Protein 4V12 (pdb70)

Organism: Mycolicibacterium smegmatis (strain ATCC 700084 / mc(2)155) (NCBI:txid246196)

Structure (mmCIF, N/CA/C/O backbone):
data_4V12
#
_entry.id   4V12
#
_cell.length_a   84.390
_cell.length_b   84.390
_cell.length_c   122.130
_cell.angle_alpha   90.00
_cell.angle_beta   90.00
_cell.angle_gamma   90.00
#
_symmetry.space_group_name_H-M   'P 41 21 2'
#
loop_
_entity.id
_entity.type
_entity.pdbx_description
1 polymer 'MAOC LIKE DOMAIN PROTEIN'
2 non-polymer (20S)-2,5,8,11,14,17-HEXAMETHYL-3,6,9,12,15,18-HEXAOXAHENICOSANE-1,20-DIOL
3 non-polymer 2-[BIS-(2-HYDROXY-ETHYL)-AMINO]-2-HYDROXYMETHYL-PROPANE-1,3-DIOL
4 water water
#
loop_
_atom_site.group_PDB
_atom_site.id
_atom_site.type_symbol
_atom_site.label_atom_id
_atom_site.label_alt_id
_atom_site.label_comp_id
_atom_site.label_asym_id
_atom_site.label_entity_id
_atom_site.label_seq_id
_atom_site.pdbx_PDB_ins_code
_atom_site.Cartn_x
_atom_site.Cartn_y
_atom_site.Cartn_z
_atom_site.occupancy
_atom_site.B_iso_or_equiv
_atom_site.auth_seq_id
_atom_site.auth_comp_id
_atom_site.auth_asym_id
_atom_site.auth_atom_id
_atom_site.pdbx_PDB_model_num
ATOM 1 N N . ASP A 1 7 ? -19.873 32.528 18.034 1.00 75.16 6 ASP A N 1
ATOM 2 C CA . ASP A 1 7 ? -20.162 31.102 17.928 1.00 75.51 6 ASP A CA 1
ATOM 3 C C . ASP A 1 7 ? -19.758 30.547 16.563 1.00 75.03 6 ASP A C 1
ATOM 4 O O . ASP A 1 7 ? -20.143 31.084 15.521 1.00 75.64 6 ASP A O 1
ATOM 9 N N . THR A 1 8 ? -18.978 29.470 16.578 1.00 73.58 7 THR A N 1
ATOM 10 C CA . THR A 1 8 ? -18.563 28.803 15.349 1.00 72.05 7 THR A CA 1
ATOM 11 C C . THR A 1 8 ? -18.858 27.309 15.415 1.00 69.82 7 THR A C 1
ATOM 12 O O . THR A 1 8 ? -17.989 26.480 15.128 1.00 69.82 7 THR A O 1
ATOM 16 N N . SER A 1 9 ? -20.086 26.971 15.798 1.00 67.40 8 SER A N 1
ATOM 17 C CA . SER A 1 9 ? -20.494 25.577 15.888 1.00 65.16 8 SER A CA 1
ATOM 18 C C . SER A 1 9 ? -20.786 24.989 14.505 1.00 63.32 8 SER A C 1
ATOM 19 O O . SER A 1 9 ? -20.635 23.782 14.297 1.00 64.00 8 SER A O 1
ATOM 22 N N . THR A 1 10 ? -21.191 25.839 13.561 1.00 60.10 9 THR A N 1
ATOM 23 C CA . THR A 1 10 ? -21.577 25.363 12.228 1.00 56.36 9 THR A CA 1
ATOM 24 C C . THR A 1 10 ? -20.452 25.442 11.207 1.00 53.45 9 THR A C 1
ATOM 25 O O . THR A 1 10 ? -19.695 26.416 11.169 1.00 54.34 9 THR A O 1
ATOM 29 N N . LEU A 1 11 ? -20.379 24.420 10.363 1.00 49.24 10 LEU A N 1
ATOM 30 C CA . LEU A 1 11 ? -19.424 24.380 9.260 1.00 44.99 10 LEU A CA 1
ATOM 31 C C . LEU A 1 11 ? -19.452 25.671 8.443 1.00 43.88 10 LEU A C 1
ATOM 32 O O . LEU A 1 11 ? -18.417 26.232 8.098 1.00 43.44 10 LEU A O 1
ATOM 37 N N . GLU A 1 12 ? -20.656 26.150 8.162 1.00 43.95 11 GLU A N 1
ATOM 38 C CA . GLU A 1 12 ? -20.841 27.342 7.353 1.00 44.74 11 GLU A CA 1
ATOM 39 C C . GLU A 1 12 ? -20.181 28.567 7.990 1.00 44.55 11 GLU A C 1
ATOM 40 O O . GLU A 1 12 ? -19.589 29.397 7.291 1.00 44.71 11 GLU A O 1
ATOM 46 N N . SER A 1 13 ? -20.253 28.661 9.317 1.00 43.98 12 SER A N 1
ATOM 47 C CA . SER A 1 13 ? -19.695 29.811 10.031 1.00 42.95 12 SER A CA 1
ATOM 48 C C . SER A 1 13 ? -18.168 29.790 10.025 1.00 41.59 12 SER A C 1
ATOM 49 O O . SER A 1 13 ? -17.525 30.799 10.316 1.00 42.13 12 SER A O 1
ATOM 52 N N . ARG A 1 14 ? -17.589 28.639 9.691 1.00 39.42 13 ARG A N 1
ATOM 53 C CA . ARG A 1 14 ? -16.141 28.479 9.758 1.00 37.03 13 ARG A CA 1
ATOM 54 C C . ARG A 1 14 ? -15.446 28.755 8.427 1.00 34.47 13 ARG A C 1
ATOM 55 O O . ARG A 1 14 ? -14.229 28.659 8.347 1.00 34.19 13 ARG A O 1
ATOM 63 N N . VAL A 1 15 ? -16.207 29.103 7.391 1.00 32.67 14 VAL A N 1
ATOM 64 C CA . VAL A 1 15 ? -15.602 29.482 6.114 1.00 31.38 14 VAL A CA 1
ATOM 65 C C . VAL A 1 15 ? -14.656 30.663 6.336 1.00 30.13 14 VAL A C 1
ATOM 66 O O . VAL A 1 15 ? -15.010 31.631 7.023 1.00 30.61 14 VAL A O 1
ATOM 70 N N . GLY A 1 16 ? -13.450 30.553 5.785 1.00 28.26 15 GLY A N 1
ATOM 71 C CA . GLY A 1 16 ? -12.404 31.522 6.030 1.00 27.12 15 GLY A CA 1
ATOM 72 C C . GLY A 1 16 ? -11.378 31.015 7.023 1.00 26.72 15 GLY A C 1
ATOM 73 O O . GLY A 1 16 ? -10.341 31.647 7.215 1.00 27.29 15 GLY A O 1
ATOM 74 N N . HIS A 1 17 ? -11.652 29.879 7.656 1.00 25.64 16 HIS A N 1
ATOM 75 C CA . HIS A 1 17 ? -10.693 29.340 8.611 1.00 25.10 16 HIS A CA 1
ATOM 76 C C . HIS A 1 17 ? -9.357 29.124 7.930 1.00 23.95 16 HIS A C 1
ATOM 77 O O . HIS A 1 17 ? -9.285 28.600 6.811 1.00 23.42 16 HIS A O 1
ATOM 84 N N . TYR A 1 18 ? -8.300 29.541 8.619 1.00 23.18 17 TYR A N 1
ATOM 85 C CA . TYR A 1 18 ? -6.968 29.592 8.047 1.00 22.15 17 TYR A CA 1
ATOM 86 C C . TYR A 1 18 ? -5.934 29.136 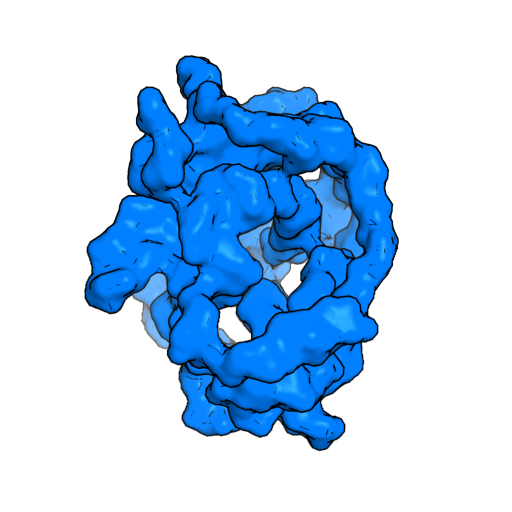9.055 1.00 21.91 17 TYR A C 1
ATOM 87 O O . TYR A 1 18 ? -5.991 29.533 10.206 1.00 22.76 17 TYR A O 1
ATOM 96 N N . TYR A 1 19 ? -4.978 28.315 8.625 1.00 20.86 18 TYR A N 1
ATOM 97 C CA . TYR A 1 19 ? -3.808 28.085 9.458 1.00 20.52 18 TYR A CA 1
ATOM 98 C C . TYR A 1 19 ? -2.583 27.814 8.589 1.00 20.59 18 TYR A C 1
ATOM 99 O O . TYR A 1 19 ? -2.692 27.447 7.420 1.00 19.46 18 TYR A O 1
ATOM 108 N N . GLN A 1 20 ? -1.416 28.048 9.176 1.00 22.09 19 GLN A N 1
ATOM 109 C CA . GLN A 1 20 ? -0.142 27.774 8.536 1.00 24.06 19 GLN A CA 1
ATOM 110 C C . GLN A 1 20 ? 0.552 26.632 9.240 1.00 24.66 19 GLN A C 1
ATOM 111 O O . GLN A 1 20 ? 0.419 26.478 10.448 1.00 25.80 19 GLN A O 1
ATOM 117 N N . MET A 1 21 ? 1.291 25.824 8.499 1.00 25.57 20 MET A N 1
ATOM 118 C CA . MET A 1 21 ? 2.134 24.829 9.156 1.00 27.49 20 MET A CA 1
ATOM 119 C C . MET A 1 21 ? 3.365 25.481 9.738 1.00 27.45 20 MET A C 1
ATOM 120 O O . MET A 1 21 ? 3.950 26.360 9.121 1.00 26.62 20 MET A O 1
ATOM 125 N N . GLU A 1 22 ? 3.770 25.032 10.919 1.00 29.27 21 GLU A N 1
ATOM 126 C CA . GLU A 1 22 ? 4.946 25.603 11.544 1.00 32.37 21 GLU A CA 1
ATOM 127 C C . GLU A 1 22 ? 6.208 25.177 10.810 1.00 28.69 21 GLU A C 1
ATOM 128 O O . GLU A 1 22 ? 7.148 25.950 10.707 0.82 30.16 21 GLU A O 1
ATOM 134 N N . ASP A 1 23 ? 6.216 23.956 10.277 1.00 24.16 22 ASP A N 1
ATOM 135 C CA . ASP A 1 23 ? 7.399 23.424 9.621 1.00 21.15 22 ASP A CA 1
ATOM 136 C C . ASP A 1 23 ? 7.337 23.627 8.132 1.00 19.03 22 ASP A C 1
ATOM 137 O O . ASP A 1 23 ? 6.286 23.461 7.513 1.00 20.22 22 ASP A O 1
ATOM 142 N N . THR A 1 24 ? 8.478 23.966 7.554 1.00 16.76 23 THR A N 1
ATOM 143 C CA . THR A 1 24 ? 8.578 24.011 6.107 1.00 15.84 23 THR A CA 1
ATOM 144 C C . THR A 1 24 ? 8.604 22.596 5.568 1.00 15.16 23 THR A C 1
ATOM 145 O O . THR A 1 24 ? 8.819 21.636 6.312 1.00 16.26 23 THR A O 1
ATOM 149 N N . TYR A 1 25 ? 8.413 22.485 4.261 1.00 13.92 24 TYR A N 1
ATOM 150 C CA . TYR A 1 25 ? 8.531 21.216 3.559 1.00 13.43 24 TYR A CA 1
ATOM 151 C C . TYR A 1 25 ? 9.657 21.313 2.537 1.00 12.54 24 TYR A C 1
ATOM 152 O O . TYR A 1 25 ? 9.584 22.132 1.630 1.00 13.01 24 TYR A O 1
ATOM 161 N N . LEU A 1 26 ? 10.689 20.502 2.706 1.00 11.31 25 LEU A N 1
ATOM 162 C CA . LEU A 1 26 ? 11.837 20.526 1.818 1.00 11.47 25 LEU A CA 1
ATOM 163 C C . LEU A 1 26 ? 11.657 19.534 0.685 1.00 10.92 25 LEU A C 1
ATOM 164 O O . LEU A 1 26 ? 11.499 18.353 0.922 1.00 11.57 25 LEU A O 1
ATOM 169 N N . VAL A 1 27 ? 11.642 20.034 -0.547 1.00 10.15 26 VAL A N 1
ATOM 170 C CA . VAL A 1 27 ? 11.451 19.160 -1.713 1.00 10.55 26 VAL A CA 1
ATOM 171 C C . VAL A 1 27 ? 12.726 18.399 -2.041 1.00 11.30 26 VAL A C 1
ATOM 172 O O . VAL A 1 27 ? 13.745 19.010 -2.396 1.00 12.62 26 VAL A O 1
ATOM 176 N N . GLY A 1 28 ? 12.706 17.072 -1.908 1.00 10.72 27 GLY A N 1
ATOM 177 C CA . GLY A 1 28 ? 13.919 16.302 -2.106 1.00 10.85 27 GLY A CA 1
ATOM 178 C C . GLY A 1 28 ? 14.027 15.646 -3.461 1.00 10.99 27 GLY A C 1
ATOM 179 O O . GLY A 1 28 ? 13.030 15.186 -4.005 1.00 11.48 27 GLY A O 1
ATOM 180 N N . ARG A 1 29 ? 15.243 15.607 -3.991 1.00 10.84 28 ARG A N 1
ATOM 181 C CA . ARG A 1 29 ? 15.526 14.985 -5.280 1.00 10.82 28 ARG A CA 1
ATOM 182 C C . ARG A 1 29 ? 14.956 13.567 -5.403 1.00 10.89 28 ARG A C 1
ATOM 183 O O . ARG A 1 29 ? 14.269 13.260 -6.377 1.00 11.20 28 ARG A O 1
ATOM 191 N N . GLU A 1 30 ? 15.265 12.691 -4.445 1.00 10.87 29 GLU A N 1
ATOM 192 C CA . GLU A 1 30 ? 14.805 11.309 -4.613 1.00 10.97 29 GLU A CA 1
ATOM 193 C C . GLU A 1 30 ? 13.283 11.208 -4.458 1.00 11.41 29 GLU A C 1
ATOM 194 O O . GLU A 1 30 ? 12.669 10.334 -5.077 1.00 11.56 29 GLU A O 1
ATOM 200 N N . LYS A 1 31 ? 12.667 12.069 -3.640 1.00 10.84 30 LYS A N 1
ATOM 201 C CA . LYS A 1 31 ? 11.201 12.065 -3.518 1.00 11.08 30 LYS A CA 1
ATOM 202 C C . LYS A 1 31 ? 10.537 12.485 -4.825 1.00 11.31 30 LYS A C 1
ATOM 203 O O . LYS A 1 31 ? 9.487 11.960 -5.177 1.00 11.87 30 LYS A O 1
ATOM 209 N N . VAL A 1 32 ? 11.147 13.417 -5.553 1.00 10.55 31 VAL A N 1
ATOM 210 C CA . VAL A 1 32 ? 10.617 13.832 -6.851 1.00 10.55 31 VAL A CA 1
ATOM 211 C C . VAL A 1 32 ? 10.588 12.601 -7.784 1.00 10.63 31 VAL A C 1
ATOM 212 O O . VAL A 1 32 ? 9.581 12.316 -8.463 1.00 10.80 31 VAL A O 1
ATOM 216 N N . ARG A 1 33 ? 11.689 11.850 -7.789 1.00 11.11 32 ARG A N 1
ATOM 217 C CA . ARG A 1 33 ? 11.764 10.638 -8.605 1.00 11.54 32 ARG A CA 1
ATOM 218 C C . ARG A 1 33 ? 10.760 9.599 -8.161 1.00 11.72 32 ARG A C 1
ATOM 219 O O . ARG A 1 33 ? 10.141 8.928 -8.989 1.00 12.55 32 ARG A O 1
ATOM 227 N N . GLU A 1 34 ? 10.624 9.428 -6.857 1.00 10.92 33 GLU A N 1
ATOM 228 C CA . GLU A 1 34 ? 9.730 8.419 -6.314 1.00 11.63 33 GLU A CA 1
ATOM 229 C C . GLU A 1 34 ? 8.277 8.737 -6.661 1.00 11.09 33 GLU A C 1
ATOM 230 O O . GLU A 1 34 ? 7.489 7.846 -7.008 0.98 11.01 33 GLU A O 1
ATOM 236 N N . PHE A 1 35 ? 7.928 10.018 -6.564 1.00 10.55 34 PHE A N 1
ATOM 237 C CA . PHE A 1 35 ? 6.573 10.423 -6.921 1.00 10.37 34 PHE A CA 1
ATOM 238 C C . PHE A 1 35 ? 6.328 10.238 -8.418 1.00 11.13 34 PHE A C 1
ATOM 239 O O . PHE A 1 35 ? 5.280 9.743 -8.825 1.00 11.30 34 PHE A O 1
ATOM 247 N N . ALA A 1 36 ? 7.308 10.622 -9.234 1.00 11.19 35 ALA A N 1
ATOM 248 C CA . ALA A 1 36 ? 7.184 10.440 -10.693 1.00 11.45 35 ALA A CA 1
ATOM 249 C C . ALA A 1 36 ? 6.938 8.972 -10.994 1.00 11.47 35 ALA A C 1
ATOM 250 O O . ALA A 1 36 ? 6.048 8.626 -11.779 1.00 11.95 35 ALA A O 1
ATOM 252 N N . ARG A 1 37 ? 7.728 8.109 -10.371 1.00 11.80 36 ARG A N 1
ATOM 253 C CA . ARG A 1 37 ? 7.533 6.662 -10.547 1.00 12.39 36 ARG A CA 1
ATOM 254 C C . ARG A 1 37 ? 6.097 6.234 -10.164 1.00 12.31 36 ARG A C 1
ATOM 255 O O . ARG A 1 37 ? 5.457 5.416 -10.852 1.00 12.84 36 ARG A O 1
ATOM 263 N N . ALA A 1 38 ? 5.601 6.779 -9.052 1.00 11.92 37 ALA A N 1
ATOM 264 C CA . ALA A 1 38 ? 4.284 6.394 -8.544 1.00 12.04 37 ALA A CA 1
ATOM 265 C C . ALA A 1 38 ? 3.150 6.788 -9.492 1.00 12.09 37 ALA A C 1
ATOM 266 O O . ALA A 1 38 ? 2.104 6.137 -9.486 1.00 12.49 37 ALA A O 1
ATOM 268 N N . VAL A 1 39 ? 3.359 7.840 -10.301 1.00 12.15 38 VAL A N 1
ATOM 269 C CA . VAL A 1 39 ? 2.364 8.221 -11.302 1.00 12.35 38 VAL A CA 1
ATOM 270 C C . VAL A 1 39 ? 2.815 7.885 -12.732 1.00 13.20 38 VAL A C 1
ATOM 271 O O . VAL A 1 39 ? 2.289 8.448 -13.711 1.00 13.42 38 VAL A O 1
ATOM 275 N N . GLN A 1 40 ? 3.750 6.930 -12.842 1.00 13.74 39 GLN A N 1
ATOM 276 C CA . GLN A 1 40 ? 4.211 6.407 -14.140 1.00 13.92 39 GLN A CA 1
ATOM 277 C C . GLN A 1 40 ? 4.609 7.529 -15.100 1.00 13.44 39 GLN A C 1
ATOM 278 O O . GLN A 1 40 ? 4.308 7.473 -16.302 1.00 14.41 39 GLN A O 1
ATOM 284 N N . ASP A 1 41 ? 5.304 8.532 -14.564 1.00 12.53 40 ASP A N 1
ATOM 285 C CA . ASP A 1 41 ? 5.728 9.704 -15.339 1.00 12.63 40 ASP A CA 1
ATOM 286 C C . ASP A 1 41 ? 7.221 9.674 -15.525 1.00 13.02 40 ASP A C 1
ATOM 287 O O . ASP A 1 41 ? 7.974 9.826 -14.568 1.00 13.15 40 ASP A O 1
ATOM 292 N N . TYR A 1 42 ? 7.639 9.461 -16.766 1.00 13.11 41 TYR A N 1
ATOM 293 C CA . TYR A 1 42 ? 9.058 9.253 -17.061 1.00 13.60 41 TYR A CA 1
ATOM 294 C C . TYR A 1 42 ? 9.671 10.422 -17.826 1.00 13.62 41 TYR A C 1
ATOM 295 O O . TYR A 1 42 ? 10.731 10.276 -18.475 1.00 14.64 41 TYR A O 1
ATOM 304 N N . HIS A 1 43 ? 9.041 11.592 -17.741 1.00 12.92 42 HIS A N 1
ATOM 305 C CA . HIS A 1 43 ? 9.656 12.754 -18.356 1.00 12.42 42 HIS A CA 1
ATOM 306 C C . HIS A 1 43 ? 11.029 12.989 -17.727 1.00 12.74 42 HIS A C 1
ATOM 307 O O . HIS A 1 43 ? 11.154 12.997 -16.510 1.00 13.04 42 HIS A O 1
ATOM 314 N N . PRO A 1 44 ? 12.061 13.192 -18.556 1.00 13.49 43 PRO A N 1
ATOM 315 C CA . PRO A 1 44 ? 13.426 13.313 -18.017 1.00 13.33 43 PRO A CA 1
ATOM 316 C C . PRO A 1 44 ? 13.607 14.467 -17.044 1.00 12.17 43 PRO A C 1
ATOM 317 O O . PRO A 1 44 ? 14.505 14.390 -16.220 1.00 12.84 43 PRO A O 1
ATOM 321 N N . ALA A 1 45 ? 12.784 15.508 -17.113 1.00 11.63 44 ALA A N 1
ATOM 322 C CA . ALA A 1 45 ? 12.947 16.602 -16.158 1.00 11.79 44 ALA A CA 1
ATOM 323 C C . ALA A 1 45 ? 12.657 16.185 -14.721 1.00 11.54 44 ALA A C 1
ATOM 324 O O . ALA A 1 45 ? 13.044 16.908 -13.796 1.00 11.82 44 ALA A O 1
ATOM 326 N N . HIS A 1 46 ? 11.984 15.044 -14.526 1.00 11.49 45 HIS A N 1
ATOM 327 C CA . HIS A 1 46 ? 11.699 14.519 -13.186 1.00 11.64 45 HIS A CA 1
ATOM 328 C C . HIS A 1 46 ? 12.731 13.506 -12.731 1.00 12.23 45 HIS A C 1
ATOM 329 O O . HIS A 1 46 ? 12.613 12.990 -11.634 1.00 12.79 45 HIS A O 1
ATOM 336 N N . TRP A 1 47 ? 13.720 13.223 -13.586 1.00 11.72 46 TRP A N 1
ATOM 337 C CA . TRP A 1 47 ? 14.602 12.082 -13.387 1.00 12.74 46 TRP A CA 1
ATOM 338 C C . TRP A 1 47 ? 16.077 12.341 -13.537 1.00 13.05 46 TRP A C 1
ATOM 339 O O . TRP A 1 47 ? 16.867 11.857 -12.729 1.00 13.65 46 TRP A O 1
ATOM 350 N N . ASN A 1 48 ? 16.458 13.028 -14.604 1.00 13.21 47 ASN A N 1
ATOM 351 C CA . ASN A 1 48 ? 17.856 13.074 -15.017 1.00 14.25 47 ASN A CA 1
ATOM 352 C C . ASN A 1 48 ? 18.422 14.462 -14.810 1.00 13.96 47 ASN A C 1
ATOM 353 O O . ASN A 1 48 ? 17.915 15.411 -15.394 1.00 14.11 47 ASN A O 1
ATOM 358 N N . LEU A 1 49 ? 19.448 14.588 -13.963 1.00 14.08 48 LEU A N 1
ATOM 359 C CA . LEU A 1 49 ? 19.998 15.899 -13.617 1.00 15.08 48 LEU A CA 1
ATOM 360 C C . LEU A 1 49 ? 20.551 16.658 -14.822 1.00 15.59 48 LEU A C 1
ATOM 361 O O . LEU A 1 49 ? 20.329 17.856 -14.949 1.00 15.93 48 LEU A O 1
ATOM 366 N N . ALA A 1 50 ? 21.294 15.965 -15.684 1.00 15.89 49 ALA A N 1
ATOM 367 C CA . ALA A 1 50 ? 21.910 16.623 -16.833 1.00 16.14 49 ALA A CA 1
ATOM 368 C C . ALA A 1 50 ? 20.850 17.114 -17.819 1.00 16.52 49 ALA A C 1
ATOM 369 O O . ALA A 1 50 ? 20.957 18.230 -18.340 1.00 17.30 49 ALA A O 1
ATOM 371 N N . THR A 1 51 ? 19.819 16.310 -18.054 1.00 16.38 50 THR A N 1
ATOM 372 C CA . THR A 1 51 ? 18.768 16.726 -18.969 1.00 16.41 50 THR A CA 1
ATOM 373 C C . THR A 1 51 ? 17.948 17.855 -18.367 1.00 15.89 50 THR A C 1
ATOM 374 O O . THR A 1 51 ? 17.595 18.803 -19.077 1.00 16.08 50 THR A O 1
ATOM 378 N N . ALA A 1 52 ? 17.653 17.781 -17.066 1.00 15.11 51 ALA A N 1
ATOM 379 C CA . ALA A 1 52 ? 16.965 18.898 -16.409 1.00 14.82 51 ALA A CA 1
ATOM 380 C C . ALA A 1 52 ? 17.737 20.204 -16.602 1.00 15.10 51 ALA A C 1
ATOM 381 O O . ALA A 1 52 ? 17.141 21.235 -16.880 1.00 15.23 51 ALA A O 1
ATOM 383 N N . ALA A 1 53 ? 19.067 20.152 -16.493 1.00 15.04 52 ALA A N 1
ATOM 384 C CA . ALA A 1 53 ? 19.900 21.332 -16.752 1.00 15.79 52 ALA A CA 1
ATOM 385 C C . ALA A 1 53 ? 19.796 21.791 -18.200 1.00 15.95 52 ALA A C 1
ATOM 386 O O . ALA A 1 53 ? 19.709 22.991 -18.465 1.00 16.51 52 ALA A O 1
ATOM 388 N N . ASP A 1 54 ? 19.821 20.838 -19.130 1.00 16.30 53 ASP A N 1
ATOM 389 C CA . ASP A 1 54 ? 19.690 21.158 -20.552 1.00 16.69 53 ASP A CA 1
ATOM 390 C C . ASP A 1 54 ? 18.367 21.885 -20.830 1.00 16.73 53 ASP A C 1
ATOM 391 O O . ASP A 1 54 ? 18.261 22.700 -21.754 1.00 18.08 53 ASP A O 1
ATOM 396 N N . LEU A 1 55 ? 17.356 21.551 -20.032 1.00 16.21 54 LEU A N 1
ATOM 397 C CA . LEU A 1 55 ? 16.015 22.103 -20.200 1.00 16.45 54 LEU A CA 1
ATOM 398 C C . LEU A 1 55 ? 15.816 23.379 -19.398 1.00 17.66 54 LEU A C 1
ATOM 399 O O . LEU A 1 55 ? 14.698 23.885 -19.315 1.00 18.62 54 LEU A O 1
ATOM 404 N N . GLY A 1 56 ? 16.895 23.896 -18.808 1.00 17.49 55 GLY A N 1
ATOM 405 C CA . GLY A 1 56 ? 16.855 25.187 -18.142 1.00 17.68 55 GLY A CA 1
ATOM 406 C C . GLY A 1 56 ? 16.469 25.182 -16.685 1.00 18.41 55 GLY A C 1
ATOM 407 O O . GLY A 1 56 ? 16.235 26.240 -16.107 1.00 19.95 55 GLY A O 1
ATOM 408 N N . HIS A 1 57 ? 16.450 24.004 -16.071 1.00 17.89 56 HIS A N 1
ATOM 409 C CA . HIS A 1 57 ? 16.100 23.886 -14.650 1.00 18.58 56 HIS A CA 1
ATOM 410 C C . HIS A 1 57 ? 17.342 23.798 -13.780 1.00 21.20 56 HIS A C 1
ATOM 411 O O . HIS A 1 57 ? 18.339 23.266 -14.215 1.00 22.45 56 HIS A O 1
ATOM 418 N N . PRO A 1 58 ? 17.266 24.301 -12.535 1.00 22.67 57 PRO A N 1
ATOM 419 C CA . PRO A 1 58 ? 18.380 24.244 -11.586 1.00 23.39 57 PRO A CA 1
ATOM 420 C C . PRO A 1 58 ? 18.507 22.884 -10.874 1.00 23.55 57 PRO A C 1
ATOM 421 O O . PRO A 1 58 ? 19.403 22.704 -10.047 1.00 25.99 57 PRO A O 1
ATOM 425 N N . GLY A 1 59 ? 17.648 21.937 -11.226 1.00 19.68 58 GLY A N 1
ATOM 426 C CA . GLY A 1 59 ? 17.618 20.609 -10.622 1.00 16.50 58 GLY A CA 1
ATOM 427 C C . GLY A 1 59 ? 16.394 19.908 -11.187 1.00 14.57 58 GLY A C 1
ATOM 428 O O . GLY A 1 59 ? 15.729 20.444 -12.078 1.00 15.18 58 GLY A O 1
ATOM 429 N N . LEU A 1 60 ? 16.086 18.721 -10.689 1.00 13.19 59 LEU A N 1
ATOM 430 C CA . LEU A 1 60 ? 14.846 18.049 -11.111 1.00 12.33 59 LEU A CA 1
ATOM 431 C C . LE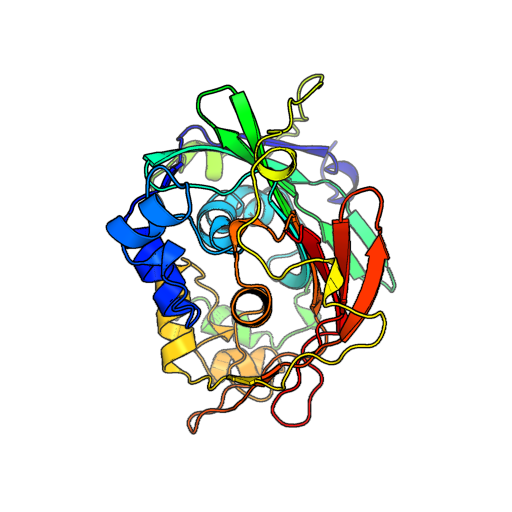U A 1 60 ? 13.641 18.891 -10.740 1.00 11.83 59 LEU A C 1
ATOM 432 O O . LEU A 1 60 ? 13.629 19.562 -9.691 1.00 12.45 59 LEU A O 1
ATOM 437 N N . ILE A 1 61 ? 12.616 18.870 -11.583 1.00 10.87 60 ILE A N 1
ATOM 438 C CA . ILE A 1 61 ? 11.385 19.542 -11.209 1.00 11.07 60 ILE A CA 1
ATOM 439 C C . ILE A 1 61 ? 10.337 18.516 -10.810 1.00 10.69 60 ILE A C 1
ATOM 440 O O . ILE A 1 61 ? 10.365 17.352 -11.227 1.00 10.91 60 ILE A O 1
ATOM 445 N N . ALA A 1 62 ? 9.421 18.950 -9.957 1.00 10.85 61 ALA A N 1
ATOM 446 C CA . ALA A 1 62 ? 8.369 18.054 -9.464 1.00 11.17 61 ALA A CA 1
ATOM 447 C C . ALA A 1 62 ? 7.281 17.818 -10.516 1.00 11.46 61 ALA A C 1
ATOM 448 O O . ALA A 1 62 ? 6.888 18.757 -11.212 1.00 12.44 61 ALA A O 1
ATOM 450 N N . PRO A 1 63 ? 6.756 16.581 -10.605 1.00 10.82 62 PRO A N 1
ATOM 451 C CA . PRO A 1 63 ? 5.511 16.377 -11.364 1.00 10.58 62 PRO A CA 1
ATOM 452 C C . PRO A 1 63 ? 4.430 17.325 -10.858 1.00 11.05 62 PRO A C 1
ATOM 453 O O . PRO A 1 63 ? 4.445 17.704 -9.675 1.00 11.93 62 PRO A O 1
ATOM 457 N N . LEU A 1 64 ? 3.514 17.713 -11.746 1.00 11.32 63 LEU A N 1
ATOM 458 C CA . LEU A 1 64 ? 2.544 18.736 -11.431 1.00 12.04 63 LEU A CA 1
ATOM 459 C C . LEU A 1 64 ? 1.755 18.429 -10.154 1.00 12.30 63 LEU A C 1
ATOM 460 O O . LEU A 1 64 ? 1.515 19.337 -9.341 1.00 13.50 63 LEU A O 1
ATOM 465 N N . THR A 1 65 ? 1.325 17.179 -9.981 1.00 11.47 64 THR A N 1
ATOM 466 C CA . THR A 1 65 ? 0.447 16.860 -8.861 1.00 11.50 64 THR A CA 1
ATOM 467 C C . THR A 1 65 ? 1.200 16.441 -7.593 1.00 11.57 64 THR A C 1
ATOM 468 O O . THR A 1 65 ? 0.570 16.019 -6.625 1.00 12.26 64 THR A O 1
ATOM 472 N N . PHE A 1 66 ? 2.533 16.568 -7.609 1.00 10.68 65 PHE A N 1
ATOM 473 C CA . PHE A 1 66 ? 3.387 16.288 -6.437 1.00 10.90 65 PHE A CA 1
ATOM 474 C C . PHE A 1 66 ? 2.874 16.972 -5.159 1.00 11.32 65 PHE A C 1
ATOM 475 O O . PHE A 1 66 ? 2.949 16.427 -4.059 1.00 11.91 65 PHE A O 1
ATOM 483 N N . THR A 1 67 ? 2.375 18.186 -5.315 1.00 11.65 66 THR A N 1
ATOM 484 C CA . THR A 1 67 ? 1.916 18.983 -4.181 1.00 11.87 66 THR A CA 1
ATOM 485 C C . THR A 1 67 ? 0.806 18.322 -3.388 1.00 12.22 66 THR A C 1
ATOM 486 O O . THR A 1 67 ? 0.585 18.662 -2.222 1.00 12.85 66 THR A O 1
ATOM 490 N N . SER A 1 68 ? 0.111 17.368 -4.003 1.00 12.71 67 SER A N 1
ATOM 491 C CA . SER A 1 68 ? -0.957 16.665 -3.286 1.00 14.96 67 SER A CA 1
ATOM 492 C C . SER A 1 68 ? -0.418 15.955 -2.051 1.00 15.83 67 SER A C 1
ATOM 493 O O . SER A 1 68 ? -1.133 15.821 -1.060 1.00 16.92 67 SER A O 1
ATOM 496 N N . ALA A 1 69 ? 0.821 15.483 -2.105 1.00 15.62 68 ALA A N 1
ATOM 497 C CA . ALA A 1 69 ? 1.364 14.691 -0.990 1.00 16.59 68 ALA A CA 1
ATOM 498 C C . ALA A 1 69 ? 1.613 15.568 0.250 1.00 16.68 68 ALA A C 1
ATOM 499 O O . ALA A 1 69 ? 1.021 15.297 1.288 1.00 17.14 68 ALA A O 1
ATOM 501 N N . PRO A 1 70 ? 2.455 16.623 0.155 1.00 15.88 69 PRO A N 1
ATOM 502 C CA . PRO A 1 70 ? 2.569 17.435 1.369 1.00 15.72 69 PRO A CA 1
ATOM 503 C C . PRO A 1 70 ? 1.269 18.130 1.769 1.00 16.17 69 PRO A C 1
ATOM 504 O O . PRO A 1 70 ? 1.064 18.344 2.969 1.00 17.58 69 PRO A O 1
ATOM 508 N N . ALA A 1 71 ? 0.412 18.495 0.814 1.00 14.80 70 ALA A N 1
ATOM 509 C CA . ALA A 1 71 ? -0.853 19.153 1.179 1.00 15.33 70 ALA A CA 1
ATOM 510 C C . ALA A 1 71 ? -1.731 18.247 2.029 1.00 17.14 70 ALA A C 1
ATOM 511 O O . ALA A 1 71 ? -2.355 18.710 2.993 1.00 18.07 70 ALA A O 1
ATOM 513 N N . MET A 1 72 ? -1.810 16.964 1.684 1.00 18.54 71 MET A N 1
ATOM 514 C CA . MET A 1 72 ? -2.691 16.059 2.433 1.00 20.96 71 MET A CA 1
ATOM 515 C C . MET A 1 72 ? -2.261 15.971 3.895 1.00 21.73 71 MET A C 1
ATOM 516 O O . MET A 1 72 ? -3.099 15.945 4.800 1.00 23.58 71 MET A O 1
ATOM 521 N N . ALA A 1 73 ? -0.956 15.962 4.123 1.00 21.02 72 ALA A N 1
ATOM 522 C CA . ALA A 1 73 ? -0.415 15.970 5.478 1.00 22.42 72 ALA A CA 1
ATOM 523 C C . ALA A 1 73 ? -0.842 17.237 6.219 1.00 22.92 72 ALA A C 1
ATOM 524 O O . ALA A 1 73 ? -1.280 17.210 7.376 1.00 24.76 72 ALA A O 1
ATOM 526 N N A CYS A 1 74 ? -0.700 18.388 5.562 0.77 20.84 73 CYS A N 1
ATOM 527 N N B CYS A 1 74 ? -0.731 18.318 5.478 0.23 20.84 73 CYS A N 1
ATOM 528 C CA A CYS A 1 74 ? -1.067 19.670 6.174 0.77 20.52 73 CYS A CA 1
ATOM 529 C CA B CYS A 1 74 ? -1.001 19.654 5.923 0.23 20.52 73 CYS A CA 1
ATOM 530 C C A CYS A 1 74 ? -2.544 19.775 6.475 0.77 19.82 73 CYS A C 1
ATOM 531 C C B CYS A 1 74 ? -2.471 19.902 6.276 0.23 19.82 73 CYS A C 1
ATOM 532 O O A CYS A 1 74 ? -2.948 20.423 7.446 0.77 19.50 73 CYS A O 1
ATOM 533 O O B CYS A 1 74 ? -2.790 20.749 7.111 0.23 19.50 73 CYS A O 1
ATOM 538 N N . ASN A 1 75 ? -3.353 19.143 5.635 1.00 20.36 74 ASN A N 1
ATOM 539 C CA . ASN A 1 75 ? -4.796 19.348 5.697 1.00 20.05 74 ASN A CA 1
ATOM 540 C C . ASN A 1 75 ? -5.485 18.493 6.738 1.00 21.68 74 ASN A C 1
ATOM 541 O O . ASN A 1 75 ? -6.694 18.573 6.885 1.00 22.28 74 ASN A O 1
ATOM 546 N N . GLN A 1 76 ? -4.707 17.706 7.478 1.00 23.39 75 GLN A N 1
ATOM 547 C CA . GLN A 1 76 ? -5.280 16.794 8.462 1.00 25.97 75 GLN A CA 1
ATOM 548 C C . GLN A 1 76 ? -6.139 17.545 9.483 1.00 26.00 75 GLN A C 1
ATOM 549 O O . GLN A 1 76 ? -7.285 17.163 9.719 1.00 26.47 75 GLN A O 1
ATOM 555 N N . ARG A 1 77 ? -5.604 18.610 10.078 1.00 25.90 76 ARG A N 1
ATOM 556 C CA . ARG A 1 77 ? -6.374 19.385 11.062 1.00 26.42 76 ARG A CA 1
ATOM 557 C C . ARG A 1 77 ? -7.656 19.960 10.463 1.00 26.38 76 ARG A C 1
ATOM 558 O O . ARG A 1 77 ? -8.701 19.962 11.111 1.00 27.36 76 ARG A O 1
ATOM 566 N N . MET A 1 78 ? -7.579 20.455 9.229 1.00 25.47 77 MET A N 1
ATOM 567 C CA . MET A 1 78 ? -8.750 21.047 8.595 1.00 26.36 77 MET A CA 1
ATOM 568 C C . MET A 1 78 ? -9.895 20.038 8.532 0.88 28.03 77 MET A C 1
ATOM 569 O O . MET A 1 78 ? -11.020 20.340 8.932 1.00 28.19 77 MET A O 1
ATOM 574 N N . PHE A 1 79 ? -9.609 18.829 8.056 1.00 29.34 78 PHE A N 1
ATOM 575 C CA . PHE A 1 79 ? -10.680 17.852 7.843 1.00 30.31 78 PHE A CA 1
ATOM 576 C C . PHE A 1 79 ? -11.084 17.124 9.122 1.00 31.33 78 PHE A C 1
ATOM 577 O O . PHE A 1 79 ? -12.227 16.697 9.247 1.00 31.98 78 PHE A O 1
ATOM 585 N N . GLU A 1 80 ? -10.165 16.996 10.072 1.00 32.52 79 GLU A N 1
ATOM 586 C CA . GLU A 1 80 ? -10.461 16.317 11.332 1.00 35.51 79 GLU A CA 1
ATOM 587 C C . GLU A 1 80 ? -11.165 17.233 12.322 1.00 35.90 79 GLU A C 1
ATOM 588 O O . GLU A 1 80 ? -12.211 16.881 12.868 0.92 37.02 79 GLU A O 1
ATOM 594 N N . SER A 1 81 ? -10.590 18.406 12.557 1.00 35.23 80 SER A N 1
ATOM 595 C CA . SER A 1 81 ? -11.071 19.277 13.629 1.00 35.43 80 SER A CA 1
ATOM 596 C C . SER A 1 81 ? -11.923 20.458 13.174 1.00 35.35 80 SER A C 1
ATOM 597 O O . SER A 1 81 ? -12.808 20.890 13.905 1.00 36.28 80 SER A O 1
ATOM 600 N N . VAL A 1 82 ? -11.655 20.987 11.984 1.00 34.02 81 VAL A N 1
ATOM 601 C CA . VAL A 1 82 ? -12.358 22.184 11.543 1.00 33.75 81 VAL A CA 1
ATOM 602 C C . VAL A 1 82 ? -13.666 21.841 10.844 1.00 34.27 81 VAL A C 1
ATOM 603 O O . VAL A 1 82 ? -14.714 22.395 11.170 1.00 34.68 81 VAL A O 1
ATOM 607 N N . VAL A 1 83 ? -13.603 20.934 9.874 1.00 34.96 82 VAL A N 1
ATOM 608 C CA . VAL A 1 83 ? -14.801 20.528 9.152 1.00 36.02 82 VAL A CA 1
ATOM 609 C C . VAL A 1 83 ? -15.582 19.570 10.023 1.00 39.19 82 VAL A C 1
ATOM 610 O O . VAL A 1 83 ? -15.310 18.366 10.074 1.00 39.60 82 VAL A O 1
ATOM 614 N N . VAL A 1 84 ? -16.556 20.136 10.719 1.00 41.48 83 VAL A N 1
ATOM 615 C CA . VAL A 1 84 ? -17.399 19.387 11.621 1.00 42.96 83 VAL A CA 1
ATOM 616 C C . VAL A 1 84 ? -18.631 18.899 10.859 1.00 42.13 83 VAL A C 1
ATOM 617 O O . VAL A 1 84 ? -19.097 19.548 9.907 1.00 42.40 83 VAL A O 1
ATOM 621 N N . GLY A 1 85 ? -19.123 17.727 11.235 1.00 40.84 84 GLY A N 1
ATOM 622 C CA . GLY A 1 85 ? -20.305 17.176 10.605 1.00 39.73 84 GLY A CA 1
ATOM 623 C C . GLY A 1 85 ? -19.988 15.979 9.734 1.00 39.17 84 GLY A C 1
ATOM 624 O O . GLY A 1 85 ? -20.881 15.197 9.410 1.00 40.21 84 GLY A O 1
ATOM 625 N N . TYR A 1 86 ? -18.719 15.833 9.354 1.00 37.46 85 TYR A N 1
ATOM 626 C CA . TYR A 1 86 ? -18.314 14.756 8.454 1.00 36.37 85 TYR A CA 1
ATOM 627 C C . TYR A 1 86 ? -17.024 14.065 8.887 1.00 38.42 85 TYR A C 1
ATOM 628 O O . TYR A 1 86 ? -16.076 14.717 9.315 1.00 39.03 85 TYR A O 1
ATOM 637 N N A ASP A 1 87 ? -16.974 12.746 8.760 0.41 39.29 86 ASP A N 1
ATOM 638 N N B ASP A 1 87 ? -17.021 12.739 8.760 0.59 39.34 86 ASP A N 1
ATOM 639 C CA A ASP A 1 87 ? -15.726 12.031 9.002 0.41 40.50 86 ASP A CA 1
ATOM 640 C CA B ASP A 1 87 ? -15.865 11.887 9.035 0.59 40.56 86 ASP A CA 1
ATOM 641 C C A ASP A 1 87 ? -15.334 11.243 7.762 0.41 37.73 86 ASP A C 1
ATOM 642 C C B ASP A 1 87 ? -15.296 11.332 7.744 0.59 37.76 86 ASP A C 1
ATOM 643 O O A ASP A 1 87 ? -14.383 10.459 7.784 0.41 37.34 86 ASP A O 1
ATOM 644 O O B ASP A 1 87 ? -14.191 10.787 7.714 0.59 37.32 86 ASP A O 1
ATOM 653 N N . MET A 1 88 ? -16.085 11.455 6.683 1.00 35.94 87 MET A N 1
ATOM 654 C CA . MET A 1 88 ? -15.800 10.818 5.409 1.00 33.55 87 MET A CA 1
ATOM 655 C C . MET A 1 88 ? -16.049 11.820 4.295 1.00 30.69 87 MET A C 1
ATOM 656 O O . MET A 1 88 ? -16.968 12.635 4.388 1.00 30.32 87 MET A O 1
ATOM 661 N N . TYR A 1 89 ? -15.233 11.748 3.248 1.00 28.71 88 TYR A N 1
ATOM 662 C CA . TYR A 1 89 ? -15.296 12.695 2.142 1.00 28.63 88 TYR A CA 1
ATOM 663 C C . TYR A 1 89 ? -15.095 12.006 0.809 1.00 28.82 88 TYR A C 1
ATOM 664 O O . TYR A 1 89 ? -14.472 10.943 0.729 1.00 29.56 88 TYR A O 1
ATOM 673 N N . LEU A 1 90 ? -15.603 12.634 -0.238 1.00 28.12 89 LEU A N 1
ATOM 674 C CA . LEU A 1 90 ? -15.359 12.168 -1.592 1.00 27.83 89 LEU A CA 1
ATOM 675 C C . LEU A 1 90 ? -14.801 13.317 -2.417 1.00 25.47 89 LEU A C 1
ATOM 676 O O . LEU A 1 90 ? -15.449 14.346 -2.549 1.00 25.78 89 LEU A O 1
ATOM 681 N N . GLN A 1 91 ? -13.603 13.143 -2.967 1.00 23.00 90 GLN A N 1
ATOM 682 C CA . GLN A 1 91 ? -13.024 14.157 -3.845 1.00 20.67 90 GLN A CA 1
ATOM 683 C C . GLN A 1 91 ? -13.879 14.317 -5.097 1.00 20.31 90 GLN A C 1
ATOM 684 O O . GLN A 1 91 ? -14.233 13.327 -5.742 1.00 21.15 90 GLN A O 1
ATOM 690 N N . THR A 1 92 ? -14.212 15.559 -5.430 1.00 19.72 91 THR A N 1
ATOM 691 C CA . THR A 1 92 ? -15.032 15.840 -6.611 1.00 20.13 91 THR A CA 1
ATOM 692 C C . THR A 1 92 ? -14.273 16.660 -7.662 1.00 19.31 91 THR A C 1
ATOM 693 O O . THR A 1 92 ? -14.537 16.553 -8.874 1.00 19.30 91 THR A O 1
ATOM 697 N N . GLU A 1 93 ? -13.325 17.482 -7.217 1.00 18.77 92 GLU A N 1
ATOM 698 C CA . GLU A 1 93 ? -12.711 18.427 -8.143 1.00 19.14 92 GLU A CA 1
ATOM 699 C C . GLU A 1 93 ? -11.385 18.904 -7.607 1.00 17.33 92 GLU A C 1
ATOM 700 O O . GLU A 1 93 ? -11.240 19.049 -6.412 1.00 18.20 92 GLU A O 1
ATOM 706 N N . GLU A 1 94 ? -10.415 19.121 -8.486 1.00 15.10 93 GLU A N 1
ATOM 707 C CA . GLU A 1 94 ? -9.130 19.662 -8.077 1.00 14.31 93 GLU A CA 1
ATOM 708 C C . GLU A 1 94 ? -8.683 20.684 -9.078 1.00 14.42 93 GLU A C 1
ATOM 709 O O . GLU A 1 94 ? -8.909 20.528 -10.287 1.00 15.47 93 GLU A O 1
ATOM 715 N N . VAL A 1 95 ? -8.015 21.713 -8.587 1.00 13.20 94 VAL A N 1
ATOM 716 C CA . VAL A 1 95 ? -7.343 22.654 -9.476 1.00 12.99 94 VAL A CA 1
ATOM 717 C C . VAL A 1 95 ? -5.906 22.810 -8.995 1.00 12.63 94 VAL A C 1
ATOM 718 O O . VAL A 1 95 ? -5.670 23.066 -7.813 1.00 13.57 94 VAL A O 1
ATOM 722 N N . PHE A 1 96 ? -4.961 22.628 -9.913 1.00 11.77 95 PHE A N 1
ATOM 723 C CA . PHE A 1 96 ? -3.522 22.848 -9.677 1.00 11.56 95 PHE A CA 1
ATOM 724 C C . PHE A 1 96 ? -3.105 24.097 -10.428 1.00 12.42 95 PHE A C 1
ATOM 725 O O . PHE A 1 96 ? -3.294 24.169 -11.633 1.00 12.94 95 PHE A O 1
ATOM 733 N N . GLU A 1 97 ? -2.526 25.082 -9.742 1.00 12.68 96 GLU A N 1
ATOM 734 C CA . GLU A 1 97 ? -1.962 26.267 -10.398 1.00 13.35 96 GLU A CA 1
ATOM 735 C C . GLU A 1 97 ? -0.453 26.260 -10.212 1.00 12.51 96 GLU A C 1
ATOM 736 O O . GLU A 1 97 ? 0.036 26.396 -9.086 1.00 12.44 96 GLU A O 1
ATOM 742 N N . GLN A 1 98 ? 0.267 26.075 -11.315 1.00 11.98 97 GLN A N 1
ATOM 743 C CA . GLN A 1 98 ? 1.723 25.981 -11.286 1.00 11.92 97 GLN A CA 1
ATOM 744 C C . GLN A 1 98 ? 2.298 27.354 -11.640 1.00 12.59 97 GLN A C 1
ATOM 745 O O . GLN A 1 98 ? 2.560 27.637 -12.808 1.00 13.77 97 GLN A O 1
ATOM 751 N N . HIS A 1 99 ? 2.471 28.207 -10.624 1.00 12.34 98 HIS A N 1
ATOM 752 C CA . HIS A 1 99 ? 2.946 29.576 -10.867 1.00 12.45 98 HIS A CA 1
ATOM 753 C C . HIS A 1 99 ? 4.408 29.585 -11.295 1.00 12.68 98 HIS A C 1
ATOM 754 O O . HIS A 1 99 ? 4.794 30.397 -12.136 1.00 13.80 98 HIS A O 1
ATOM 761 N N . ARG A 1 100 ? 5.208 28.685 -10.729 1.00 12.17 99 ARG A N 1
ATOM 762 C CA . ARG A 1 100 ? 6.476 28.314 -11.346 1.00 12.03 99 ARG A CA 1
ATOM 763 C C . ARG A 1 100 ? 6.742 26.840 -11.003 1.00 11.83 99 ARG A C 1
ATOM 764 O O . ARG A 1 100 ? 6.169 26.307 -10.058 1.00 12.30 99 ARG A O 1
ATOM 772 N N . PRO A 1 101 ? 7.569 26.176 -11.800 1.00 11.66 100 PRO A N 1
ATOM 773 C CA . PRO A 1 101 ? 7.840 24.775 -11.475 1.00 11.26 100 PRO A CA 1
ATOM 774 C C . PRO A 1 101 ? 8.566 24.656 -10.144 1.00 10.58 100 PRO A C 1
ATOM 775 O O . PRO A 1 101 ? 9.531 25.403 -9.882 1.00 11.45 100 PRO A O 1
ATOM 779 N N . ILE A 1 102 ? 8.116 23.718 -9.324 1.00 10.02 101 ILE A N 1
ATOM 780 C CA . ILE A 1 102 ? 8.811 23.411 -8.071 1.00 10.31 101 ILE A CA 1
ATOM 781 C C . ILE A 1 102 ? 10.047 22.569 -8.380 1.00 10.71 101 ILE A C 1
ATOM 782 O O . ILE A 1 102 ? 9.990 21.656 -9.205 1.00 11.24 101 ILE A O 1
ATOM 787 N N A VAL A 1 103 ? 11.167 22.885 -7.725 0.77 11.16 102 VAL A N 1
ATOM 788 N N B VAL A 1 103 ? 11.164 22.902 -7.731 0.23 10.00 102 VAL A N 1
ATOM 789 C CA A VAL A 1 103 ? 12.419 22.204 -8.019 0.77 12.13 102 VAL A CA 1
ATOM 790 C CA B VAL A 1 103 ? 12.452 22.265 -7.994 0.23 9.46 102 VAL A CA 1
ATOM 791 C C A VAL A 1 103 ? 12.982 21.537 -6.770 0.77 10.97 102 VAL A C 1
ATOM 792 C C B VAL A 1 103 ? 12.938 21.507 -6.759 0.23 10.20 102 VAL A C 1
ATOM 793 O O A VAL A 1 103 ? 12.716 21.976 -5.656 0.77 11.26 102 VAL A O 1
ATOM 794 O O B VAL A 1 103 ? 12.542 21.830 -5.637 0.23 10.65 102 VAL A O 1
ATOM 801 N N . GLU A 1 104 ? 13.781 20.498 -6.962 1.00 10.60 103 GLU A N 1
ATOM 802 C CA . GLU A 1 104 ? 14.516 19.902 -5.838 1.00 11.22 103 GLU A CA 1
ATOM 803 C C . GLU A 1 104 ? 15.254 21.031 -5.103 1.00 11.63 103 GLU A C 1
ATOM 804 O O . GLU A 1 104 ? 15.819 21.961 -5.716 1.00 12.95 103 GLU A O 1
ATOM 810 N N . GLY A 1 105 ? 15.173 20.988 -3.782 1.00 11.83 104 GLY A N 1
ATOM 811 C CA . GLY A 1 105 ? 15.812 22.013 -2.965 1.00 11.99 104 GLY A CA 1
ATOM 812 C C . GLY A 1 105 ? 14.902 23.172 -2.595 1.00 12.30 104 GLY A C 1
ATOM 813 O O . GLY A 1 105 ? 15.233 23.964 -1.704 1.00 13.30 104 GLY A O 1
ATOM 814 N N . ASP A 1 106 ? 13.748 23.276 -3.249 1.00 11.34 105 ASP A N 1
ATOM 815 C CA . ASP A 1 106 ? 12.757 24.249 -2.783 1.00 10.99 105 ASP A CA 1
ATOM 816 C C . ASP A 1 106 ? 12.363 23.935 -1.325 1.00 11.83 105 ASP A C 1
ATOM 817 O O . ASP A 1 106 ? 12.220 22.757 -0.936 1.00 12.54 105 ASP A O 1
ATOM 822 N N . GLU A 1 107 ? 12.177 24.986 -0.525 1.00 11.91 106 GLU A N 1
ATOM 823 C CA . GLU A 1 107 ? 11.733 24.834 0.869 1.00 12.38 106 GLU A CA 1
ATOM 824 C C . GLU A 1 107 ? 10.454 25.648 0.985 1.00 12.31 106 GLU A C 1
ATOM 825 O O . GLU A 1 107 ? 10.474 26.877 0.855 1.00 13.37 106 GLU A O 1
ATOM 831 N N . LEU A 1 108 ? 9.347 24.954 1.183 1.00 11.56 107 LEU A N 1
ATOM 832 C CA . LEU A 1 108 ? 8.021 25.538 1.000 1.00 11.77 107 LEU A CA 1
ATOM 833 C C . LEU A 1 108 ? 7.243 25.672 2.285 1.00 12.93 107 LEU A C 1
ATOM 834 O O . LEU A 1 108 ? 7.168 24.736 3.094 1.00 13.84 107 LEU A O 1
ATOM 839 N N . SER A 1 109 ? 6.663 26.846 2.457 1.00 13.03 108 SER A N 1
ATOM 840 C CA . SER A 1 109 ? 5.782 27.125 3.579 1.00 13.89 108 SER A CA 1
ATOM 841 C C . SER A 1 109 ? 4.369 26.902 3.086 1.00 13.85 108 SER A C 1
ATOM 842 O O . SER A 1 109 ? 3.970 27.472 2.056 1.00 14.81 108 SER A O 1
ATOM 845 N N . ILE A 1 110 ? 3.617 26.044 3.770 1.00 13.54 109 ILE A N 1
ATOM 846 C CA . ILE A 1 110 ? 2.293 25.647 3.287 1.00 13.95 109 ILE A CA 1
ATOM 847 C C . ILE A 1 110 ? 1.221 26.171 4.233 1.00 14.81 109 ILE A C 1
ATOM 848 O O . ILE A 1 110 ? 1.369 26.083 5.468 1.00 15.81 109 ILE A O 1
ATOM 853 N N . ASP A 1 111 ? 0.174 26.757 3.669 1.00 14.66 110 ASP A N 1
ATOM 854 C CA . ASP A 1 111 ? -0.971 27.136 4.476 1.00 15.77 110 ASP A CA 1
ATOM 855 C C . ASP A 1 111 ? -2.238 26.488 3.937 1.00 15.97 110 ASP A C 1
ATOM 856 O O . ASP A 1 111 ? -2.238 25.822 2.896 1.00 15.70 110 ASP A O 1
ATOM 861 N N . ILE A 1 112 ? -3.301 26.648 4.701 1.00 16.37 111 ILE A N 1
ATOM 862 C CA . ILE A 1 112 ? -4.535 25.906 4.537 1.00 17.48 111 ILE A CA 1
ATOM 863 C C . ILE A 1 112 ? -5.698 26.853 4.799 1.00 17.87 111 ILE A C 1
ATOM 864 O O . ILE A 1 112 ? -5.737 27.502 5.846 1.00 18.38 111 ILE A O 1
ATOM 869 N N . GLU A 1 113 ? -6.640 26.951 3.873 1.00 18.03 112 GLU A N 1
ATOM 870 C CA . GLU A 1 113 ? -7.787 27.832 4.072 1.00 18.97 112 GLU A CA 1
ATOM 871 C C . GLU A 1 113 ? -9.076 27.167 3.628 1.00 19.28 112 GLU A C 1
ATOM 872 O O . GLU A 1 113 ? -9.134 26.566 2.560 1.00 19.42 112 GLU A O 1
ATOM 878 N N . LEU A 1 114 ? -10.109 27.267 4.458 1.00 19.80 113 LEU A N 1
ATOM 879 C CA . LEU A 1 114 ? -11.423 26.767 4.086 1.00 21.45 113 LEU A CA 1
ATOM 880 C C . LEU A 1 114 ? -12.054 27.858 3.238 1.00 23.07 113 LEU A C 1
ATOM 881 O O . LEU A 1 114 ? -12.583 28.827 3.766 1.00 24.63 113 LEU A O 1
ATOM 886 N N A THR A 1 115 ? -11.989 27.725 1.913 0.57 22.83 114 THR A N 1
ATOM 887 N N B THR A 1 115 ? -11.979 27.706 1.922 0.43 23.68 114 THR A N 1
ATOM 888 C CA A THR A 1 115 ? -12.309 28.875 1.064 0.57 23.06 114 THR A CA 1
ATOM 889 C CA B THR A 1 115 ? -12.342 28.798 1.033 0.43 24.57 114 THR A CA 1
ATOM 890 C C A THR A 1 115 ? -13.745 28.915 0.546 0.57 23.99 114 THR A C 1
ATOM 891 C C B THR A 1 115 ? -13.850 28.855 0.789 0.43 25.17 114 THR A C 1
ATOM 892 O O A THR A 1 115 ? -14.178 29.939 0.010 0.57 24.44 114 THR A O 1
ATOM 893 O O B THR A 1 115 ? -14.448 29.939 0.778 0.43 25.68 114 THR A O 1
ATOM 900 N N A SER A 1 116 ? -14.480 27.819 0.703 0.57 24.45 115 SER A N 1
ATOM 901 N N B SER A 1 116 ? -14.470 27.690 0.641 0.43 25.16 115 SER A N 1
ATOM 902 C CA A SER A 1 116 ? -15.914 27.832 0.431 0.57 25.49 115 SER A CA 1
ATOM 903 C CA B SER A 1 116 ? -15.859 27.630 0.208 0.43 25.51 115 SER A CA 1
ATOM 904 C C A SER A 1 116 ? -16.576 26.557 0.904 0.57 25.29 115 SER A C 1
ATOM 905 C C B SER A 1 116 ? -16.608 26.462 0.835 0.43 25.56 115 SER A C 1
ATOM 906 O O A SER A 1 116 ? -15.970 25.492 0.917 0.57 24.60 115 SER A O 1
ATOM 907 O O B SER A 1 116 ? -16.079 25.357 0.903 0.43 25.30 115 SER A O 1
ATOM 912 N N . VAL A 1 117 ? -17.831 26.710 1.306 1.00 26.07 116 VAL A N 1
ATOM 913 C CA . VAL A 1 117 ? -18.731 25.618 1.650 1.00 27.58 116 VAL A CA 1
ATOM 914 C C . VAL A 1 117 ? -20.055 25.956 0.970 1.00 28.28 116 VAL A C 1
ATOM 915 O O . VAL A 1 117 ? -20.688 26.958 1.295 1.00 28.86 116 VAL A O 1
ATOM 919 N N . ARG A 1 118 ? -20.447 25.132 0.006 1.00 28.23 117 ARG A N 1
ATOM 920 C CA . ARG A 1 118 ? -21.638 25.375 -0.780 1.00 29.07 117 ARG A CA 1
ATOM 921 C C . ARG A 1 118 ? -22.626 24.227 -0.630 1.00 29.99 117 ARG A C 1
ATOM 922 O O . ARG A 1 118 ? -22.287 23.078 -0.877 1.00 28.74 117 ARG A O 1
ATOM 930 N N . ARG A 1 119 ? -23.852 24.553 -0.225 1.00 32.47 118 ARG A N 1
ATOM 931 C CA . ARG A 1 119 ? -24.911 23.568 -0.088 1.00 35.25 118 ARG A CA 1
ATOM 932 C C . ARG A 1 119 ? -25.605 23.380 -1.436 1.00 36.77 118 ARG A C 1
ATOM 933 O O . ARG A 1 119 ? -26.197 24.315 -1.979 1.00 36.52 118 ARG A O 1
ATOM 941 N N . ILE A 1 120 ? -25.494 22.177 -1.988 1.00 39.30 119 ILE A N 1
ATOM 942 C CA . ILE A 1 120 ? -26.027 21.880 -3.312 1.00 43.23 119 ILE A CA 1
ATOM 943 C C . ILE A 1 120 ? -26.677 20.513 -3.305 1.00 46.12 119 ILE A C 1
ATOM 944 O O . ILE A 1 120 ? -26.008 19.512 -3.079 1.00 46.32 119 ILE A O 1
ATOM 949 N N . ALA A 1 121 ? -27.979 20.475 -3.569 1.00 48.64 120 ALA A N 1
ATOM 950 C CA . ALA A 1 121 ? -28.726 19.219 -3.586 1.00 50.62 120 ALA A CA 1
ATOM 951 C C . ALA A 1 121 ? -28.562 18.447 -2.270 1.00 51.07 120 ALA A C 1
ATOM 952 O O . ALA A 1 121 ? -28.198 17.266 -2.268 1.00 51.90 120 ALA A O 1
ATOM 954 N N . GLY A 1 122 ? -28.818 19.132 -1.155 1.00 49.63 121 GLY A N 1
ATOM 955 C CA . GLY A 1 122 ? -28.742 18.535 0.168 1.00 47.57 121 GLY A CA 1
ATOM 956 C C . GLY A 1 122 ? -27.324 18.224 0.641 1.00 45.45 121 GLY A C 1
ATOM 957 O O . GLY A 1 122 ? -27.120 17.767 1.770 1.00 45.45 121 GLY A O 1
ATOM 958 N N . ARG A 1 123 ? -26.344 18.484 -0.219 0.83 43.09 122 ARG A N 1
ATOM 959 C CA . ARG A 1 123 ? -24.960 18.104 0.048 1.00 40.86 122 ARG A CA 1
ATOM 960 C C . ARG A 1 123 ? -24.077 19.310 0.285 0.87 36.93 122 ARG A C 1
ATOM 961 O O . ARG A 1 123 ? -24.375 20.408 -0.182 0.91 37.52 122 ARG A O 1
ATOM 969 N N . ASP A 1 124 ? -22.969 19.103 0.994 1.00 32.56 123 ASP A N 1
ATOM 970 C CA . ASP A 1 124 ? -21.992 20.166 1.161 1.00 29.49 123 ASP A CA 1
ATOM 971 C C . ASP A 1 124 ? -20.772 19.924 0.293 1.00 26.80 123 ASP A C 1
ATOM 972 O O . ASP A 1 124 ? -20.112 18.900 0.434 1.00 25.76 123 ASP A O 1
ATOM 977 N N . LEU A 1 125 ? -20.507 20.868 -0.611 1.00 26.03 124 LEU A N 1
ATOM 978 C CA . LEU A 1 125 ? -19.275 20.898 -1.381 1.00 25.98 124 LEU A CA 1
ATOM 979 C C . LEU A 1 125 ? -18.312 21.791 -0.652 1.00 24.69 124 LEU A C 1
ATOM 980 O O . LEU A 1 125 ? -18.558 22.986 -0.486 1.00 24.96 124 LEU A O 1
ATOM 985 N N . ILE A 1 126 ? -17.201 21.200 -0.234 1.00 23.29 125 ILE A N 1
ATOM 986 C CA . ILE A 1 126 ? -16.265 21.843 0.671 1.00 21.89 125 ILE A CA 1
ATOM 987 C C . ILE A 1 126 ? -14.940 22.033 -0.031 1.00 20.55 125 ILE A C 1
ATOM 988 O O . ILE A 1 126 ? -14.338 21.059 -0.473 1.00 20.38 125 ILE A O 1
ATOM 993 N N . THR A 1 127 ? -14.499 23.278 -0.169 1.00 20.30 126 THR A N 1
ATOM 994 C CA . THR A 1 127 ? -13.247 23.526 -0.865 1.00 20.25 126 THR A CA 1
ATOM 995 C C . THR A 1 127 ? -12.196 24.035 0.103 1.00 20.05 126 THR A C 1
ATOM 996 O O . THR A 1 127 ? -12.413 25.004 0.852 1.00 21.06 126 THR A O 1
ATOM 1000 N N A VAL A 1 128 ? -11.040 23.376 0.068 0.68 18.53 127 VAL A N 1
ATOM 1001 N N B VAL A 1 128 ? -11.066 23.349 0.127 0.32 19.85 127 VAL A N 1
ATOM 1002 C CA A VAL A 1 128 ? -9.883 23.736 0.887 0.68 17.89 127 VAL A CA 1
ATOM 1003 C CA B VAL A 1 128 ? -9.930 23.854 0.863 0.32 19.91 127 VAL A CA 1
ATOM 1004 C C A VAL A 1 128 ? -8.719 24.125 -0.026 0.68 17.58 127 VAL A C 1
ATOM 1005 C C B VAL A 1 128 ? -8.885 24.266 -0.152 0.32 18.67 127 VAL A C 1
ATOM 1006 O O A VAL A 1 128 ? -8.343 23.344 -0.912 0.68 17.98 127 VAL A O 1
ATOM 1007 O O B VAL A 1 128 ? -8.762 23.669 -1.222 0.32 19.03 127 VAL A O 1
ATOM 1014 N N . THR A 1 129 ? -8.164 25.320 0.180 1.00 17.23 128 THR A N 1
ATOM 1015 C CA . THR A 1 129 ? -7.092 25.830 -0.675 1.00 16.49 128 THR A CA 1
ATOM 1016 C C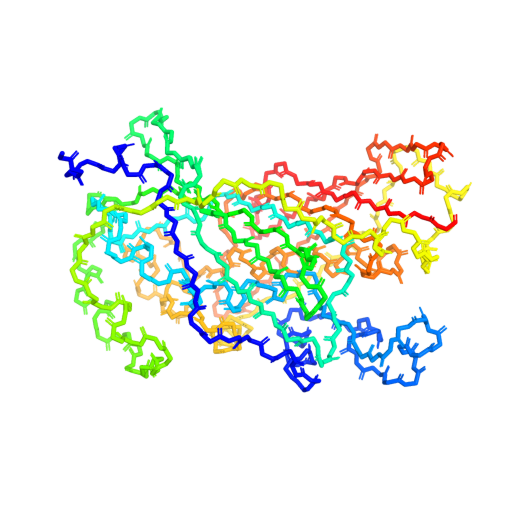 . THR A 1 129 ? -5.757 25.793 0.062 1.00 15.75 128 THR A C 1
ATOM 1017 O O . THR A 1 129 ? -5.671 26.197 1.228 1.00 16.85 128 THR A O 1
ATOM 1021 N N . ASN A 1 130 ? -4.722 25.292 -0.604 1.00 14.32 129 ASN A N 1
ATOM 1022 C CA . ASN A 1 130 ? -3.368 25.375 -0.067 1.00 13.70 129 ASN A CA 1
ATOM 1023 C C . ASN A 1 130 ? -2.528 26.282 -0.934 1.00 13.99 129 ASN A C 1
ATOM 1024 O O . ASN A 1 130 ? -2.625 26.229 -2.168 1.00 14.65 129 ASN A O 1
ATOM 1029 N N . THR A 1 131 ? -1.666 27.083 -0.325 1.00 14.03 130 THR A N 1
ATOM 1030 C CA . THR A 1 131 ? -0.667 27.790 -1.106 1.00 13.85 130 THR A CA 1
ATOM 1031 C C . THR A 1 131 ? 0.699 27.327 -0.621 1.00 13.40 130 THR A C 1
ATOM 1032 O O . THR A 1 131 ? 0.857 26.945 0.546 1.00 14.00 130 THR A O 1
ATOM 1036 N N . PHE A 1 132 ? 1.660 27.348 -1.542 1.00 12.78 131 PHE A N 1
ATOM 1037 C CA . PHE A 1 132 ? 3.031 26.920 -1.289 1.00 12.02 131 PHE A CA 1
ATOM 1038 C C . PHE A 1 132 ? 3.939 28.095 -1.560 1.00 12.18 131 PHE A C 1
ATOM 1039 O O . PHE A 1 132 ? 4.026 28.537 -2.710 1.00 13.37 131 PHE A O 1
ATOM 1047 N N . THR A 1 133 ? 4.604 28.594 -0.518 1.00 12.19 132 THR A N 1
ATOM 1048 C CA . THR A 1 133 ? 5.435 29.784 -0.617 1.00 13.11 132 THR A CA 1
ATOM 1049 C C . THR A 1 133 ? 6.909 29.425 -0.478 1.00 13.11 132 THR A C 1
ATOM 1050 O O . THR A 1 133 ? 7.283 28.681 0.426 1.00 13.31 132 THR A O 1
ATOM 1054 N N . ASP A 1 134 ? 7.743 29.944 -1.377 1.00 12.46 133 ASP A N 1
ATOM 1055 C CA . ASP A 1 134 ? 9.149 29.546 -1.379 1.00 12.07 133 ASP A CA 1
ATOM 1056 C C . ASP A 1 134 ? 9.981 30.473 -0.492 1.00 12.45 133 ASP A C 1
ATOM 1057 O O . ASP A 1 134 ? 9.450 31.322 0.228 1.00 13.30 133 ASP A O 1
ATOM 1062 N N . THR A 1 135 ? 11.294 30.316 -0.555 1.00 12.76 134 THR A N 1
ATOM 1063 C CA . THR A 1 135 ? 12.184 31.072 0.329 1.00 13.17 134 THR A CA 1
ATOM 1064 C C . THR A 1 135 ? 12.306 32.549 -0.051 1.00 13.91 134 THR A C 1
ATOM 1065 O O . THR A 1 135 ? 12.829 33.337 0.729 1.00 14.37 134 THR A O 1
ATOM 1069 N N . ALA A 1 136 ? 11.820 32.918 -1.235 1.00 14.03 135 ALA A N 1
ATOM 1070 C CA . ALA A 1 136 ? 11.740 34.315 -1.644 1.00 14.58 135 ALA A CA 1
ATOM 1071 C C . ALA A 1 136 ? 10.371 34.903 -1.314 1.00 14.81 135 ALA A C 1
ATOM 1072 O O . ALA A 1 136 ? 10.050 36.035 -1.732 1.00 15.70 135 ALA A O 1
ATOM 1074 N N . GLY A 1 137 ? 9.560 34.142 -0.585 1.00 14.66 136 GLY A N 1
ATOM 1075 C CA . GLY A 1 137 ? 8.256 34.628 -0.156 1.00 14.72 136 GLY A CA 1
ATOM 1076 C C . GLY A 1 137 ? 7.217 34.717 -1.250 1.00 14.98 136 GLY A C 1
ATOM 1077 O O . GLY A 1 137 ? 6.235 35.452 -1.112 1.00 16.58 136 GLY A O 1
ATOM 1078 N N . GLU A 1 138 ? 7.422 33.966 -2.333 1.00 14.22 137 GLU A N 1
ATOM 1079 C CA . GLU A 1 138 ? 6.506 33.958 -3.467 1.00 14.43 137 GLU A CA 1
ATOM 1080 C C . GLU A 1 138 ? 5.675 32.693 -3.482 1.00 13.95 137 GLU A C 1
ATOM 1081 O O . GLU A 1 138 ? 6.181 31.615 -3.194 1.00 13.99 137 GLU A O 1
ATOM 1087 N N . VAL A 1 139 ? 4.407 32.822 -3.857 1.00 14.18 138 VAL A N 1
ATOM 1088 C CA . VAL A 1 139 ? 3.554 31.654 -4.000 1.00 13.94 138 VAL A CA 1
ATOM 1089 C C . VAL A 1 139 ? 3.885 30.947 -5.316 1.00 13.26 138 VAL A C 1
ATOM 1090 O O . VAL A 1 139 ? 3.681 31.493 -6.411 1.00 13.82 138 VAL A O 1
ATOM 1094 N N . VAL A 1 140 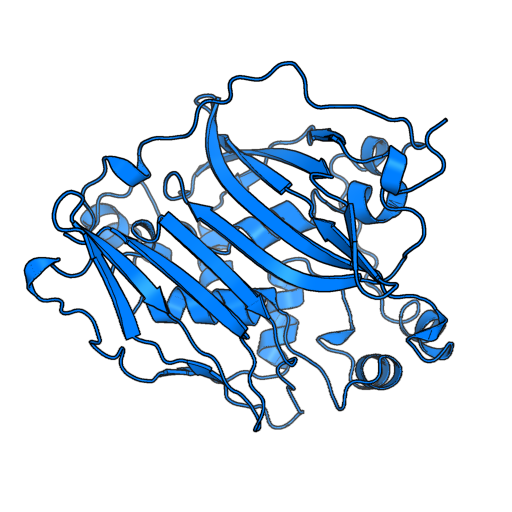? 4.405 29.725 -5.205 1.00 12.29 139 VAL A N 1
ATOM 1095 C CA . VAL A 1 140 ? 4.845 28.988 -6.397 1.00 11.63 139 VAL A CA 1
ATOM 1096 C C . VAL A 1 140 ? 3.775 28.018 -6.873 1.00 11.14 139 VAL A C 1
ATOM 1097 O O . VAL A 1 140 ? 3.809 27.576 -8.021 1.00 12.39 139 VAL A O 1
ATOM 1101 N N . HIS A 1 141 ? 2.815 27.712 -6.010 1.00 11.05 140 HIS A N 1
ATOM 1102 C CA . HIS A 1 141 ? 1.754 26.757 -6.337 1.00 11.52 140 HIS A CA 1
ATOM 1103 C C . HIS A 1 141 ? 0.515 27.040 -5.509 1.00 12.00 140 HIS A C 1
ATOM 1104 O O . HIS A 1 141 ? 0.611 27.323 -4.321 1.00 12.62 140 HIS A O 1
ATOM 1111 N N . THR A 1 142 ? -0.652 26.952 -6.143 1.00 11.72 141 THR A N 1
ATOM 1112 C CA . THR A 1 142 ? -1.917 27.017 -5.441 1.00 12.40 141 THR A CA 1
ATOM 1113 C C . THR A 1 142 ? -2.710 25.783 -5.790 1.00 12.72 141 THR A C 1
ATOM 1114 O O . THR A 1 142 ? -2.856 25.453 -6.963 1.00 12.92 141 THR A O 1
ATOM 1118 N N . LEU A 1 143 ? -3.210 25.106 -4.769 1.00 12.84 142 LEU A N 1
ATOM 1119 C CA . LEU A 1 143 ? -3.964 23.866 -4.899 1.00 13.08 142 LEU A CA 1
ATOM 1120 C C . LEU A 1 143 ? -5.374 24.074 -4.342 1.00 13.48 142 LEU A C 1
ATOM 1121 O O . LEU A 1 143 ? -5.530 24.520 -3.201 1.00 14.37 142 LEU A O 1
ATOM 1126 N N . HIS A 1 144 ? -6.400 23.749 -5.129 1.00 13.65 143 HIS A N 1
ATOM 1127 C CA . HIS A 1 144 ? -7.785 23.818 -4.659 1.00 14.22 143 HIS A CA 1
ATOM 1128 C C . HIS A 1 144 ? -8.388 22.420 -4.661 1.00 14.09 143 HIS A C 1
ATOM 1129 O O . HIS A 1 144 ? -8.497 21.789 -5.705 1.00 14.57 143 HIS A O 1
ATOM 1136 N N . THR A 1 145 ? -8.788 21.954 -3.487 1.00 14.47 144 THR A N 1
ATOM 1137 C CA . THR A 1 145 ? -9.368 20.616 -3.308 1.00 14.50 144 THR A CA 1
ATOM 1138 C C . THR A 1 145 ? -10.831 20.724 -2.939 1.00 15.68 144 THR A C 1
ATOM 1139 O O . THR A 1 145 ? -11.173 21.351 -1.934 1.00 16.35 144 THR A O 1
ATOM 1143 N N . THR A 1 146 ? -11.704 20.138 -3.743 1.00 15.76 145 THR A N 1
ATOM 1144 C CA . THR A 1 146 ? -13.127 20.135 -3.411 1.00 17.06 145 THR A CA 1
ATOM 1145 C C . THR A 1 146 ? -13.546 18.719 -3.128 1.00 17.71 145 THR A C 1
ATOM 1146 O O . THR A 1 146 ? -13.236 17.792 -3.898 1.00 17.91 145 THR A O 1
ATOM 1150 N N . VAL A 1 147 ? -14.260 18.557 -2.015 1.00 18.24 146 VAL A N 1
ATOM 1151 C CA . VAL A 1 147 ? -14.825 17.276 -1.629 1.00 19.86 146 VAL A CA 1
ATOM 1152 C C . VAL A 1 147 ? -16.287 17.453 -1.299 1.00 20.72 146 VAL A C 1
ATOM 1153 O O . VAL A 1 147 ? -16.740 18.560 -0.995 1.00 21.04 146 VAL A O 1
ATOM 1157 N N . VAL A 1 148 ? -17.033 16.366 -1.372 1.00 22.66 147 VAL A N 1
ATOM 1158 C CA . VAL A 1 148 ? -18.381 16.384 -0.848 1.00 24.91 147 VAL A CA 1
ATOM 1159 C C . VAL A 1 148 ? -18.368 15.625 0.464 1.00 25.89 147 VAL A C 1
ATOM 1160 O O . VAL A 1 148 ? -17.684 14.610 0.606 1.00 26.30 147 VAL A O 1
ATOM 1164 N N . GLY A 1 149 ? -19.102 16.142 1.437 1.00 26.48 148 GLY A N 1
ATOM 1165 C CA . GLY A 1 149 ? -19.227 15.466 2.711 1.00 28.05 148 GLY A CA 1
ATOM 1166 C C . GLY A 1 149 ? -20.091 14.229 2.603 1.00 30.21 148 GLY A C 1
ATOM 1167 O O . GLY A 1 149 ? -21.174 14.264 2.023 1.00 30.73 148 GLY A O 1
ATOM 1168 N N . ILE A 1 150 ? -19.595 13.134 3.170 1.00 31.86 149 ILE A N 1
ATOM 1169 C CA . ILE A 1 150 ? -20.270 11.848 3.154 1.00 34.79 149 ILE A CA 1
ATOM 1170 C C . ILE A 1 150 ? -20.791 11.559 4.562 1.00 36.49 149 ILE A C 1
ATOM 1171 O O . ILE A 1 150 ? -20.067 11.739 5.536 1.00 36.76 149 ILE A O 1
ATOM 1176 N N . THR A 1 151 ? -22.049 11.131 4.671 1.00 38.31 150 THR A N 1
ATOM 1177 C CA . THR A 1 151 ? -22.670 10.900 5.974 1.00 40.94 150 THR A CA 1
ATOM 1178 C C . THR A 1 151 ? -22.704 9.421 6.337 1.00 42.90 150 THR A C 1
ATOM 1179 O O . THR A 1 151 ? -22.442 8.558 5.499 1.00 43.09 150 THR A O 1
ATOM 1183 N N . ALA A 1 152 ? -23.045 9.132 7.589 1.00 44.83 151 ALA A N 1
ATOM 1184 C CA . ALA A 1 152 ? -23.128 7.754 8.067 1.00 46.02 151 ALA A CA 1
ATOM 1185 C C . ALA A 1 152 ? -24.152 6.950 7.269 1.00 47.21 151 ALA A C 1
ATOM 1186 O O . ALA A 1 152 ? -24.032 5.732 7.131 1.00 47.05 151 ALA A O 1
ATOM 1188 N N . GLU A 1 153 ? -25.147 7.644 6.727 1.00 48.59 152 GLU A N 1
ATOM 1189 C CA . GLU A 1 153 ? -26.238 6.990 6.022 1.00 50.29 152 GLU A CA 1
ATOM 1190 C C . GLU A 1 153 ? -25.886 6.653 4.580 1.00 48.04 152 GLU A C 1
ATOM 1191 O O . GLU A 1 153 ? -26.639 5.952 3.900 1.00 47.85 152 GLU A O 1
ATOM 1197 N N . ASP A 1 154 ? -24.753 7.165 4.112 1.00 46.25 153 ASP A N 1
ATOM 1198 C CA . ASP A 1 154 ? -24.285 6.896 2.754 1.00 45.69 153 ASP A CA 1
ATOM 1199 C C . ASP A 1 154 ? -23.597 5.550 2.652 1.00 45.80 153 ASP A C 1
ATOM 1200 O O . ASP A 1 154 ? -23.309 5.070 1.555 1.00 46.99 153 ASP A O 1
ATOM 1205 N N . VAL A 1 155 ? -23.298 4.955 3.799 1.00 44.28 154 VAL A N 1
ATOM 1206 C CA . VAL A 1 155 ? -22.457 3.775 3.823 1.00 43.40 154 VAL A CA 1
ATOM 1207 C C . VAL A 1 155 ? -22.958 2.754 4.825 1.00 42.90 154 VAL A C 1
ATOM 1208 O O . VAL A 1 155 ? -23.685 3.081 5.762 1.00 43.47 154 VAL A O 1
ATOM 1212 N N . ASP A 1 156 ? -22.556 1.510 4.613 1.00 41.75 155 ASP A N 1
ATOM 1213 C CA . ASP A 1 156 ? -22.828 0.434 5.554 1.00 41.18 155 ASP A CA 1
ATOM 1214 C C . ASP A 1 156 ? -22.186 0.775 6.902 1.00 39.98 155 ASP A C 1
ATOM 1215 O O . ASP A 1 156 ? -21.011 1.114 6.948 1.00 39.26 155 ASP A O 1
ATOM 1220 N N . PRO A 1 157 ? -22.955 0.692 8.003 1.00 39.72 156 PRO A N 1
ATOM 1221 C CA . PRO A 1 157 ? -22.424 0.961 9.351 1.00 39.82 156 PRO A CA 1
ATOM 1222 C C . PRO A 1 157 ? -21.223 0.087 9.719 1.00 39.43 156 PRO A C 1
ATOM 1223 O O . PRO A 1 157 ? -20.398 0.475 10.557 1.00 39.92 156 PRO A O 1
ATOM 1227 N N . ALA A 1 158 ? -21.121 -1.085 9.097 1.00 38.48 157 ALA A N 1
ATOM 1228 C CA . ALA A 1 158 ? -20.016 -1.997 9.380 1.00 37.86 157 ALA A CA 1
ATOM 1229 C C . ALA A 1 158 ? -18.691 -1.429 8.886 1.00 36.29 157 ALA A C 1
ATOM 1230 O O . ALA A 1 158 ? -17.621 -1.953 9.208 1.00 36.25 157 ALA A O 1
ATOM 1232 N N . ILE A 1 159 ? -18.750 -0.353 8.108 1.00 34.92 158 ILE A N 1
ATOM 1233 C CA . ILE A 1 159 ? -17.521 0.188 7.546 1.00 34.75 158 ILE A CA 1
ATOM 1234 C C . ILE A 1 159 ? -16.613 0.741 8.645 1.00 34.69 158 ILE A C 1
ATOM 1235 O O . ILE A 1 159 ? -15.406 0.688 8.512 1.00 34.14 158 ILE A O 1
ATOM 1240 N N . ARG A 1 160 ? -17.183 1.254 9.733 1.00 35.45 159 ARG A N 1
ATOM 1241 C CA . ARG A 1 160 ? -16.353 1.901 10.754 1.00 36.32 159 ARG A CA 1
ATOM 1242 C C . ARG A 1 160 ? -15.434 0.911 11.494 1.00 33.85 159 ARG A C 1
ATOM 1243 O O . ARG A 1 160 ? -14.225 1.157 11.553 1.00 32.41 159 ARG A O 1
ATOM 1251 N N . PRO A 1 161 ? -15.969 -0.217 12.024 1.00 33.35 160 PRO A N 1
ATOM 1252 C CA . PRO A 1 161 ? -15.033 -1.179 12.633 1.00 32.32 160 PRO A CA 1
ATOM 1253 C C . PRO A 1 161 ? -14.044 -1.745 11.630 1.00 30.63 160 PRO A C 1
ATOM 1254 O O . PRO A 1 161 ? -12.914 -2.041 11.993 1.00 30.59 160 PRO A O 1
ATOM 1258 N N . ALA A 1 162 ? -14.464 -1.902 10.380 1.00 28.91 161 ALA A N 1
ATOM 1259 C CA . ALA A 1 162 ? -13.563 -2.421 9.360 1.00 26.80 161 ALA A CA 1
ATOM 1260 C C . ALA A 1 162 ? -12.408 -1.468 9.139 1.00 26.33 161 ALA A C 1
ATOM 1261 O O . ALA A 1 162 ? -11.253 -1.881 9.063 1.00 26.16 161 ALA A O 1
ATOM 1263 N N . VAL A 1 163 ? -12.729 -0.188 9.005 1.00 26.51 162 VAL A N 1
ATOM 1264 C CA . VAL A 1 163 ? -11.703 0.823 8.783 1.00 27.08 162 VAL A CA 1
ATOM 1265 C C . VAL A 1 163 ? -10.761 0.912 9.992 1.00 28.02 162 VAL A C 1
ATOM 1266 O O . VAL A 1 163 ? -9.542 0.956 9.829 1.00 27.64 162 VAL A O 1
ATOM 1270 N N A GLN A 1 164 ? -11.327 0.926 11.196 0.48 29.07 163 GLN A N 1
ATOM 1271 N N B GLN A 1 164 ? -11.325 0.923 11.196 0.52 29.06 163 GLN A N 1
ATOM 1272 C CA A GLN A 1 164 ? -10.517 0.980 12.412 0.48 31.16 163 GLN A CA 1
ATOM 1273 C CA B GLN A 1 164 ? -10.514 0.972 12.410 0.52 31.15 163 GLN A CA 1
ATOM 1274 C C A GLN A 1 164 ? -9.509 -0.168 12.455 0.48 29.93 163 GLN A C 1
ATOM 1275 C C B GLN A 1 164 ? -9.494 -0.162 12.427 0.52 29.92 163 GLN A C 1
ATOM 1276 O O A GLN A 1 164 ? -8.388 -0.005 12.936 0.48 29.74 163 GLN A O 1
ATOM 1277 O O B GLN A 1 164 ? -8.357 0.015 12.864 0.52 29.72 163 GLN A O 1
ATOM 1288 N N . GLY A 1 165 ? -9.913 -1.324 11.931 1.00 29.65 164 GLY A N 1
ATOM 1289 C CA . GLY A 1 165 ? -9.074 -2.511 11.939 1.00 29.08 164 GLY A CA 1
ATOM 1290 C C . GLY A 1 165 ? -7.845 -2.397 11.060 1.00 28.42 164 GLY A C 1
ATOM 1291 O O . GLY A 1 165 ? -6.779 -2.942 11.388 1.00 28.58 164 GLY A O 1
ATOM 1292 N N . VAL A 1 166 ? -7.977 -1.679 9.951 1.00 27.13 165 VAL A N 1
ATOM 1293 C CA . VAL A 1 166 ? -6.867 -1.597 9.007 1.00 26.11 165 VAL A CA 1
ATOM 1294 C C . VAL A 1 166 ? -6.084 -0.290 9.016 1.00 25.15 165 VAL A C 1
ATOM 1295 O O . VAL A 1 166 ? -4.994 -0.243 8.457 1.00 24.31 165 VAL A O 1
ATOM 1299 N N A MET A 1 167 ? -6.614 0.756 9.642 0.46 25.40 166 MET A N 1
ATOM 1300 N N B MET A 1 167 ? -6.617 0.763 9.630 0.54 25.39 166 MET A N 1
ATOM 1301 C CA A MET A 1 167 ? -5.971 2.077 9.568 0.46 26.22 166 MET A CA 1
ATOM 1302 C CA B MET A 1 167 ? -5.955 2.074 9.528 0.54 26.21 166 MET A CA 1
ATOM 1303 C C A MET A 1 167 ? -4.523 2.045 10.054 0.46 24.51 166 MET A C 1
ATOM 1304 C C B MET A 1 167 ? -4.520 2.024 10.031 0.54 24.50 166 MET A C 1
ATOM 1305 O O A MET A 1 167 ? -4.218 1.401 11.064 0.46 25.25 166 MET A O 1
ATOM 1306 O O B MET A 1 167 ? -4.221 1.352 11.025 0.54 25.23 166 MET A O 1
ATOM 1315 N N . MET A 1 168 ? -3.630 2.727 9.338 1.00 23.14 167 MET A N 1
ATOM 1316 C CA . MET A 1 168 ? -2.232 2.762 9.754 1.00 22.92 167 MET A CA 1
ATOM 1317 C C . MET A 1 168 ? -2.099 3.503 11.081 1.00 23.1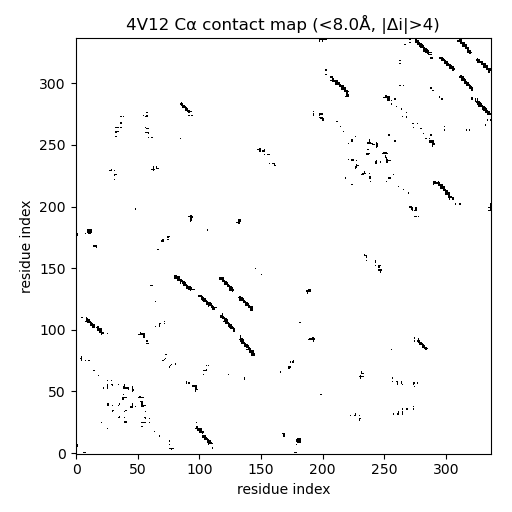5 167 MET A C 1
ATOM 1318 O O . MET A 1 168 ? -2.971 4.303 11.447 1.00 23.87 167 MET A O 1
ATOM 1323 N N . HIS A 1 169 ? -1.005 3.223 11.789 0.96 22.43 168 HIS A N 1
ATOM 1324 C CA . HIS A 1 169 ? -0.731 3.802 13.104 1.00 22.92 168 HIS A CA 1
ATOM 1325 C C . HIS A 1 169 ? 0.286 4.930 13.100 0.94 23.43 168 HIS A C 1
ATOM 1326 O O . HIS A 1 169 ? 0.289 5.757 14.011 0.83 25.30 168 HIS A O 1
ATOM 1333 N N . GLY A 1 170 ? 1.165 4.956 12.100 1.00 22.03 169 GLY A N 1
ATOM 1334 C CA . GLY A 1 170 ? 2.245 5.929 12.083 1.00 21.79 169 GLY A CA 1
ATOM 1335 C C . GLY A 1 170 ? 1.800 7.378 12.197 0.73 22.20 169 GLY A C 1
ATOM 1336 O O . GLY A 1 170 ? 0.974 7.866 11.418 0.76 22.56 169 GLY A O 1
ATOM 1337 N N . ILE A 1 171 ? 2.369 8.066 13.178 0.83 22.52 170 ILE A N 1
ATOM 1338 C CA . ILE A 1 171 ? 2.008 9.443 13.490 0.97 23.19 170 ILE A CA 1
ATOM 1339 C C . ILE A 1 171 ? 2.945 10.438 12.819 0.79 22.17 170 ILE A C 1
ATOM 1340 O O . ILE A 1 171 ? 4.164 10.276 12.860 0.75 21.49 170 ILE A O 1
ATOM 1345 N N . ASN A 1 172 ? 2.376 11.471 12.210 0.80 22.45 171 ASN A N 1
ATOM 1346 C CA . ASN A 1 172 ? 3.163 12.605 11.742 0.94 23.58 171 ASN A CA 1
ATOM 1347 C C . ASN A 1 172 ? 3.464 13.505 12.926 0.77 24.42 171 ASN A C 1
ATOM 1348 O O . ASN A 1 172 ? 2.581 14.233 13.396 0.71 24.54 171 ASN A O 1
ATOM 1353 N N . MET A 1 173 ? 4.699 13.450 13.421 0.91 25.29 172 MET A N 1
ATOM 1354 C CA . MET A 1 173 ? 5.048 14.186 14.641 1.00 26.48 172 MET A CA 1
ATOM 1355 C C . MET A 1 173 ? 5.134 15.678 14.391 0.71 28.32 172 MET A C 1
ATOM 1356 O O . MET A 1 173 ? 5.122 16.465 15.336 0.73 28.23 172 MET A O 1
ATOM 1361 N N . LEU A 1 174 ? 5.237 16.079 13.127 1.00 30.59 173 LEU A N 1
ATOM 1362 C CA . LEU A 1 174 ? 5.309 17.510 12.822 1.00 33.70 173 LEU A CA 1
ATOM 1363 C C . LEU A 1 174 ? 4.012 18.232 13.147 1.00 37.24 173 LEU A C 1
ATOM 1364 O O . LEU A 1 174 ? 2.951 17.879 12.615 1.00 37.52 173 LEU A O 1
ATOM 1369 N N . GLY A 1 175 ? 4.115 19.242 14.014 1.00 40.05 174 GLY A N 1
ATOM 1370 C CA . GLY A 1 175 ? 2.987 20.075 14.403 1.00 42.78 174 GLY A CA 1
ATOM 1371 C C . GLY A 1 175 ? 1.866 19.303 15.073 1.00 44.55 174 GLY A C 1
ATOM 1372 O O . GLY A 1 175 ? 0.712 19.737 15.077 1.00 43.67 174 GLY A O 1
ATOM 1373 N N . VAL A 1 176 ? 2.211 18.155 15.643 1.00 47.08 175 VAL A N 1
ATOM 1374 C CA . VAL A 1 176 ? 1.209 17.236 16.167 1.00 49.91 175 VAL A CA 1
ATOM 1375 C C . VAL A 1 176 ? 0.421 17.893 17.310 1.00 52.40 175 VAL A C 1
ATOM 1376 O O . VAL A 1 176 ? -0.763 17.608 17.498 1.00 51.79 175 VAL A O 1
ATOM 1380 N N . GLU A 1 177 ? 1.066 18.807 18.035 1.00 55.32 176 GLU A N 1
ATOM 1381 C CA . GLU A 1 177 ? 0.405 19.543 19.113 1.00 58.35 176 GLU A CA 1
ATOM 1382 C C . GLU A 1 177 ? -0.638 20.532 18.560 1.00 58.15 176 GLU A C 1
ATOM 1383 O O . GLU A 1 177 ? -1.792 20.541 19.001 1.00 57.54 176 GLU A O 1
ATOM 1389 N N . GLU A 1 178 ? -0.233 21.360 17.596 1.00 58.57 177 GLU A N 1
ATOM 1390 C CA . GLU A 1 178 ? -1.153 22.317 16.979 1.00 59.02 177 GLU A CA 1
ATOM 1391 C C . GLU A 1 178 ? -2.269 21.602 16.219 1.00 55.83 177 GLU A C 1
ATOM 1392 O O . GLU A 1 178 ? -3.407 22.071 16.182 1.00 55.29 177 GLU A O 1
ATOM 1398 N N . THR A 1 179 ? -1.933 20.468 15.610 1.00 53.36 178 THR A N 1
ATOM 1399 C CA . THR A 1 179 ? -2.907 19.678 14.860 1.00 51.60 178 THR A CA 1
ATOM 1400 C C . THR A 1 179 ? -4.051 19.186 15.750 1.00 52.24 178 THR A C 1
ATOM 1401 O O . THR A 1 179 ? -5.215 19.216 15.344 1.00 52.15 178 THR A O 1
ATOM 1405 N N . ASN A 1 180 ? -3.722 18.752 16.966 1.00 52.97 179 ASN A N 1
ATOM 1406 C CA . ASN A 1 180 ? -4.715 18.156 17.859 1.00 53.83 179 ASN A CA 1
ATOM 1407 C C . ASN A 1 180 ? -5.263 19.112 18.921 1.00 54.35 179 ASN A C 1
ATOM 1408 O O . ASN A 1 180 ? -5.962 18.686 19.840 1.00 54.80 179 ASN A O 1
ATOM 1413 N N . ALA A 1 181 ? -4.955 20.399 18.788 1.00 54.21 180 ALA A N 1
ATOM 1414 C CA . ALA A 1 181 ? -5.459 21.411 19.718 1.00 54.03 180 ALA A CA 1
ATOM 1415 C C . ALA A 1 181 ? -6.977 21.599 19.571 1.00 54.28 180 ALA A C 1
ATOM 1416 O O . ALA A 1 181 ? -7.546 21.291 18.521 1.00 54.22 180 ALA A O 1
ATOM 1418 N N . PRO A 1 182 ? -7.645 22.095 20.631 1.00 54.44 181 PRO A N 1
ATOM 1419 C CA . PRO A 1 182 ? -9.080 22.412 20.527 1.00 54.62 181 PRO A CA 1
ATOM 1420 C C . PRO A 1 182 ? -9.380 23.409 19.397 1.00 54.95 181 PRO A C 1
ATOM 1421 O O . PRO A 1 182 ? -8.484 24.158 19.008 1.00 54.47 181 PRO A O 1
ATOM 1425 N N . TYR A 1 183 ? -10.608 23.421 18.880 1.00 55.79 182 TYR A N 1
ATOM 1426 C CA . TYR A 1 183 ? -10.953 24.346 17.796 1.00 55.92 182 TYR A CA 1
ATOM 1427 C C . TYR A 1 183 ? -11.192 25.789 18.263 1.00 55.30 182 TYR A C 1
ATOM 1428 O O . TYR A 1 183 ? -11.778 26.029 19.319 1.00 55.58 182 TYR A O 1
ATOM 1437 N N . GLU A 1 184 ? -10.753 26.733 17.430 1.00 54.15 183 GLU A N 1
ATOM 1438 C CA . GLU A 1 184 ? -10.992 28.167 17.603 1.00 52.84 183 GLU A CA 1
ATOM 1439 C C . GLU A 1 184 ? -10.788 28.848 16.242 1.00 47.98 183 GLU A C 1
ATOM 1440 O O . GLU A 1 184 ? -9.854 28.490 15.530 1.00 46.85 183 GLU A O 1
ATOM 1446 N N . LYS A 1 185 ? -11.632 29.809 15.861 1.00 44.55 184 LYS A N 1
ATOM 1447 C CA . LYS A 1 185 ? -11.550 30.305 14.483 1.00 41.78 184 LYS A CA 1
ATOM 1448 C C . LYS A 1 185 ? -10.446 31.330 14.265 1.00 38.79 184 LYS A C 1
ATOM 1449 O O . LYS A 1 185 ? -10.249 32.244 15.072 1.00 39.21 184 LYS A O 1
ATOM 1455 N N A THR A 1 186 ? -9.721 31.150 13.165 0.62 37.02 185 THR A N 1
ATOM 1456 N N B THR A 1 186 ? -9.723 31.164 13.161 0.38 37.62 185 THR A N 1
ATOM 1457 C CA A THR A 1 186 ? -8.656 32.051 12.754 0.62 36.32 185 THR A CA 1
ATOM 1458 C CA B THR A 1 186 ? -8.657 32.077 12.774 0.38 37.12 185 THR A CA 1
ATOM 1459 C C A THR A 1 186 ? -8.806 32.326 11.263 0.62 35.34 185 THR A C 1
ATOM 1460 C C B THR A 1 186 ? -8.711 32.303 11.264 0.38 35.98 185 THR A C 1
ATOM 1461 O O A THR A 1 186 ? -9.214 31.449 10.518 0.62 34.73 185 THR A O 1
ATOM 1462 O O B THR A 1 186 ? -8.956 31.369 10.508 0.38 35.67 185 THR A O 1
ATOM 1469 N N . VAL A 1 187 ? -8.487 33.539 10.830 1.00 35.30 186 VAL A N 1
ATOM 1470 C CA . VAL A 1 187 ? -8.597 33.886 9.416 1.00 34.69 186 VAL A CA 1
ATOM 1471 C C . VAL A 1 187 ? -7.262 34.341 8.851 1.00 34.45 186 VAL A C 1
ATOM 1472 O O . VAL A 1 187 ? -6.318 34.595 9.598 1.00 34.69 186 VAL A O 1
ATOM 1476 N N . ARG A 1 188 ? -7.182 34.430 7.528 1.00 34.73 187 ARG A N 1
ATOM 1477 C CA . ARG A 1 188 ? -5.952 34.854 6.875 1.00 36.24 187 ARG A CA 1
ATOM 1478 C C . ARG A 1 188 ? -5.699 36.330 7.143 1.00 39.30 187 ARG A C 1
ATOM 1479 O O . ARG A 1 188 ? -6.599 37.156 6.980 1.00 39.12 187 ARG A O 1
ATOM 1487 N N . PRO A 1 189 ? -4.473 36.662 7.570 1.00 42.62 188 PRO A N 1
ATOM 1488 C CA . PRO A 1 189 ? -4.047 38.048 7.775 1.00 46.17 188 PRO A CA 1
ATOM 1489 C C . PRO A 1 189 ? -4.244 38.886 6.514 1.00 51.26 188 PRO A C 1
ATOM 1490 O O . PRO A 1 189 ? -4.375 38.316 5.425 1.00 50.33 188 PRO A O 1
ATOM 1494 N N . GLU A 1 190 ? -4.262 40.211 6.656 1.00 57.01 189 GLU A N 1
ATOM 1495 C CA . GLU A 1 190 ? -4.579 41.086 5.528 1.00 62.13 189 GLU A CA 1
ATOM 1496 C C . GLU A 1 190 ? -3.534 40.936 4.426 1.00 63.17 189 GLU A C 1
ATOM 1497 O O . GLU A 1 190 ? -2.330 41.003 4.677 1.00 63.87 189 GLU A O 1
ATOM 1503 N N . GLY A 1 191 ? -4.025 40.754 3.203 1.00 63.26 190 GLY A N 1
ATOM 1504 C CA . GLY A 1 191 ? -3.303 40.031 2.169 1.00 63.30 190 GLY A CA 1
ATOM 1505 C C . GLY A 1 191 ? -2.195 40.668 1.357 1.00 62.99 190 GLY A C 1
ATOM 1506 O O . GLY A 1 191 ? -1.164 41.080 1.892 1.00 63.57 190 GLY A O 1
ATOM 1507 N N . GLU A 1 192 ? -2.432 40.720 0.048 1.00 61.87 191 GLU A N 1
ATOM 1508 C CA . GLU A 1 192 ? -1.404 40.973 -0.958 1.00 60.84 191 GLU A CA 1
ATOM 1509 C C . GLU A 1 192 ? -0.365 39.855 -0.932 1.00 57.28 191 GLU A C 1
ATOM 1510 O O . GLU A 1 192 ? 0.714 40.006 -0.356 1.00 58.64 191 GLU A O 1
ATOM 1516 N N . LEU A 1 193 ? -0.699 38.721 -1.532 1.00 52.05 192 LEU A N 1
ATOM 1517 C CA . LEU A 1 193 ? 0.297 37.674 -1.707 1.00 47.79 192 LEU A CA 1
ATOM 1518 C C . LEU A 1 193 ? 0.988 37.880 -3.039 1.00 42.03 192 LEU A C 1
ATOM 1519 O O . LEU A 1 193 ? 0.388 38.356 -4.001 1.00 42.90 192 LEU A O 1
ATOM 1524 N N . ARG A 1 194 ? 2.266 37.551 -3.078 1.00 35.71 193 ARG A N 1
ATOM 1525 C CA . ARG A 1 194 ? 3.038 37.708 -4.285 1.00 30.10 193 ARG A CA 1
ATOM 1526 C C . ARG A 1 194 ? 3.109 36.371 -5.016 1.00 23.97 193 ARG A C 1
ATOM 1527 O O . ARG A 1 194 ? 3.629 35.401 -4.493 1.00 22.49 193 ARG A O 1
ATOM 1535 N N . ILE A 1 195 ? 2.553 36.326 -6.217 1.00 21.59 194 ILE A N 1
ATOM 1536 C CA . ILE A 1 195 ? 2.563 35.120 -7.031 1.00 20.63 194 ILE A CA 1
ATOM 1537 C C . ILE A 1 195 ? 3.868 35.045 -7.817 1.00 18.84 194 ILE A C 1
ATOM 1538 O O . ILE A 1 195 ? 4.283 36.035 -8.419 1.00 19.90 194 ILE A O 1
ATOM 1543 N N . ALA A 1 196 ? 4.535 33.892 -7.771 1.00 17.16 195 ALA A N 1
ATOM 1544 C CA . ALA A 1 196 ? 5.757 33.690 -8.549 1.00 17.23 195 ALA A CA 1
ATOM 1545 C C . ALA A 1 196 ? 5.476 33.898 -10.030 1.00 18.18 195 ALA A C 1
ATOM 1546 O O . ALA A 1 196 ? 4.498 33.369 -10.553 1.00 18.10 195 ALA A O 1
ATOM 1548 N N . GLN A 1 197 ? 6.340 34.657 -10.699 1.00 19.50 196 GLN A N 1
ATOM 1549 C CA . GLN A 1 197 ? 6.146 34.940 -12.117 1.00 20.55 196 GLN A CA 1
ATOM 1550 C C . GLN A 1 197 ? 6.989 34.046 -13.022 1.00 19.24 196 GLN A C 1
ATOM 1551 O O . GLN A 1 197 ? 6.855 34.133 -14.237 1.00 19.21 196 GLN A O 1
ATOM 1557 N N . GLY A 1 198 ? 7.820 33.177 -12.441 1.00 18.24 197 GLY A N 1
ATOM 1558 C CA . GLY A 1 198 ? 8.726 32.375 -13.240 1.00 17.64 197 GLY A CA 1
ATOM 1559 C C . GLY A 1 198 ? 8.040 31.510 -14.299 1.00 17.16 197 GLY A C 1
ATOM 1560 O O . GLY A 1 198 ? 8.550 31.308 -15.403 1.00 18.07 197 GLY A O 1
ATOM 1561 N N . GLY A 1 199 ? 6.867 30.992 -13.973 1.00 15.70 198 GLY A N 1
ATOM 1562 C CA . GLY A 1 199 ? 6.165 30.146 -14.919 1.00 16.11 198 GLY A CA 1
ATOM 1563 C C . GLY A 1 199 ? 5.725 30.930 -16.146 1.00 16.83 198 GLY A C 1
ATOM 1564 O O . GLY A 1 199 ? 5.603 30.378 -17.232 1.00 16.93 198 GLY A O 1
ATOM 1565 N N . ALA A 1 200 ? 5.476 32.220 -15.965 1.00 18.20 199 ALA A N 1
ATOM 1566 C CA . ALA A 1 200 ? 5.017 33.060 -17.053 1.00 20.26 199 ALA A CA 1
ATOM 1567 C C . ALA A 1 200 ? 6.147 33.643 -17.887 1.00 21.52 199 ALA A C 1
ATOM 1568 O O . ALA A 1 200 ? 5.930 34.008 -19.058 1.00 22.52 199 ALA A O 1
ATOM 1570 N N . THR A 1 201 ? 7.339 33.743 -17.293 1.00 21.94 200 THR A N 1
ATOM 1571 C CA . THR A 1 201 ? 8.445 34.432 -17.947 1.00 23.28 200 THR A CA 1
ATOM 1572 C C . THR A 1 201 ? 9.496 33.493 -18.506 1.00 22.28 200 THR A C 1
ATOM 1573 O O . THR A 1 201 ? 10.240 33.875 -19.420 1.00 23.53 200 THR A O 1
ATOM 1577 N N . ARG A 1 202 ? 9.575 32.275 -17.969 1.00 20.51 201 ARG A N 1
ATOM 1578 C CA . ARG A 1 202 ? 10.538 31.288 -18.465 1.00 19.76 201 ARG A CA 1
ATOM 1579 C C . ARG A 1 202 ? 10.285 30.926 -19.923 1.00 20.45 201 ARG A C 1
ATOM 1580 O O . ARG A 1 202 ? 9.181 31.082 -20.422 1.00 21.12 201 ARG A O 1
ATOM 1588 N N . THR A 1 203 ? 11.319 30.461 -20.617 1.00 21.28 202 THR A N 1
ATOM 1589 C CA . THR A 1 203 ? 11.144 29.929 -21.977 1.00 21.58 202 THR A CA 1
ATOM 1590 C C . T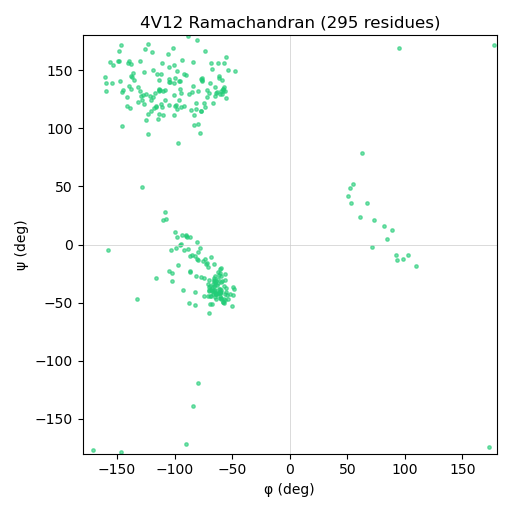HR A 1 203 ? 10.651 28.483 -21.931 1.00 19.93 202 THR A C 1
ATOM 1591 O O . THR A 1 203 ? 11.344 27.613 -21.404 1.00 20.15 202 THR A O 1
ATOM 1595 N N . PRO A 1 204 ? 9.434 28.225 -22.445 1.00 18.83 203 PRO A N 1
ATOM 1596 C CA . PRO A 1 204 ? 8.910 26.859 -22.394 1.00 18.76 203 PRO A CA 1
ATOM 1597 C C . PRO A 1 204 ? 9.699 25.935 -23.285 1.00 18.78 203 PRO A C 1
ATOM 1598 O O . PRO A 1 204 ? 10.233 26.394 -24.297 1.00 20.31 203 PRO A O 1
ATOM 1602 N N . THR A 1 205 ? 9.764 24.658 -22.934 1.00 17.31 204 THR A N 1
ATOM 1603 C CA . THR A 1 205 ? 10.412 23.685 -23.792 1.00 17.65 204 THR A CA 1
ATOM 1604 C C . THR A 1 205 ? 9.372 22.764 -24.432 1.00 17.18 204 THR A C 1
ATOM 1605 O O . THR A 1 205 ? 9.660 21.624 -24.813 1.00 18.28 204 THR A O 1
ATOM 1609 N N . SER A 1 206 ? 8.171 23.296 -24.597 1.00 15.97 205 SER A N 1
ATOM 1610 C CA . SER A 1 206 ? 7.045 22.565 -25.166 1.00 15.86 205 SER A CA 1
ATOM 1611 C C . SER A 1 206 ? 6.994 22.690 -26.695 1.00 15.49 205 SER A C 1
ATOM 1612 O O . SER A 1 206 ? 7.860 23.351 -27.325 1.00 16.88 205 SER A O 1
ATOM 1615 N N . LEU A 1 207 ? 5.999 22.031 -27.272 1.00 14.47 206 LEU A N 1
ATOM 1616 C CA . LEU A 1 207 ? 5.704 22.152 -28.704 1.00 14.62 206 LEU A CA 1
ATOM 1617 C C . LEU A 1 207 ? 5.664 23.606 -29.164 1.00 14.85 206 LEU A C 1
ATOM 1618 O O . LEU A 1 207 ? 5.292 24.520 -28.402 1.00 14.94 206 LEU A O 1
ATOM 1623 N N . ASN A 1 208 ? 6.039 23.821 -30.420 1.00 15.90 207 ASN A N 1
ATOM 1624 C CA . ASN A 1 208 ? 5.957 25.136 -30.982 1.00 17.10 207 ASN A CA 1
ATOM 1625 C C . ASN A 1 208 ? 4.497 25.506 -31.221 1.00 16.47 207 ASN A C 1
ATOM 1626 O O . ASN A 1 208 ? 3.750 24.770 -31.879 1.00 16.81 207 ASN A O 1
ATOM 1631 N N . PHE A 1 209 ? 4.096 26.652 -30.695 1.00 16.13 208 PHE A N 1
ATOM 1632 C CA . PHE A 1 209 ? 2.727 27.149 -30.849 1.00 16.58 208 PHE A CA 1
ATOM 1633 C C . PHE A 1 209 ? 2.229 27.121 -32.289 1.00 16.96 208 PHE A C 1
ATOM 1634 O O . PHE A 1 209 ? 1.064 26.844 -32.554 1.00 17.11 208 PHE A O 1
ATOM 1642 N N . ASP A 1 210 ? 3.120 27.408 -33.227 1.00 17.56 209 ASP A N 1
ATOM 1643 C CA . ASP A 1 210 ? 2.662 27.609 -34.598 1.00 19.00 209 ASP A CA 1
ATOM 1644 C C . ASP A 1 210 ? 2.413 26.291 -35.330 1.00 19.63 209 ASP A C 1
ATOM 1645 O O . ASP A 1 210 ? 1.877 26.273 -36.433 1.00 20.64 209 ASP A O 1
ATOM 1650 N N . ASP A 1 211 ? 2.770 25.184 -34.691 1.00 19.32 210 ASP A N 1
ATOM 1651 C CA . ASP A 1 211 ? 2.500 23.857 -35.230 1.00 20.08 210 ASP A CA 1
ATOM 1652 C C . ASP A 1 211 ? 1.140 23.337 -34.817 1.00 19.23 210 ASP A C 1
ATOM 1653 O O . ASP A 1 211 ? 0.729 22.250 -35.230 1.00 20.85 210 ASP A O 1
ATOM 1658 N N . LEU A 1 212 ? 0.440 24.101 -33.993 1.00 17.44 211 LEU A N 1
ATOM 1659 C CA . LEU A 1 212 ? -0.820 23.631 -33.407 1.00 16.73 211 LEU A CA 1
ATOM 1660 C C . LEU A 1 212 ? -2.056 24.178 -34.093 1.00 16.17 211 LEU A C 1
ATOM 1661 O O . LEU A 1 212 ? -2.009 25.256 -34.673 1.00 16.44 211 LEU A O 1
ATOM 1666 N N . LYS A 1 213 ? -3.170 23.445 -33.995 1.00 15.63 212 LYS A N 1
ATOM 1667 C CA . LYS A 1 213 ? -4.449 23.933 -34.485 1.00 16.92 212 LYS A CA 1
ATOM 1668 C C . LYS A 1 213 ? -5.552 23.630 -33.495 1.00 15.26 212 LYS A C 1
ATOM 1669 O O . LYS A 1 213 ? -5.534 22.599 -32.823 1.00 14.89 212 LYS A O 1
ATOM 1675 N N . VAL A 1 214 ? -6.505 24.544 -33.391 1.00 14.70 213 VAL A N 1
ATOM 1676 C CA . VAL A 1 214 ? -7.693 24.272 -32.587 1.00 14.61 213 VAL A CA 1
ATOM 1677 C C . VAL A 1 214 ? -8.378 23.009 -33.128 1.00 15.24 213 VAL A C 1
ATOM 1678 O O . VAL A 1 214 ? -8.516 22.843 -34.343 1.00 16.71 213 VAL A O 1
ATOM 1682 N N . GLY A 1 215 ? -8.758 22.119 -32.219 1.00 14.70 214 GLY A N 1
ATOM 1683 C CA . GLY A 1 215 ? -9.396 20.870 -32.584 1.00 15.38 214 GLY A CA 1
ATOM 1684 C C . GLY A 1 215 ? -8.444 19.702 -32.779 1.00 15.89 214 GLY A C 1
ATOM 1685 O O . GLY A 1 215 ? -8.899 18.558 -32.923 1.00 16.95 214 GLY A O 1
ATOM 1686 N N . GLU A 1 216 ? -7.137 19.968 -32.787 1.00 15.35 215 GLU A N 1
ATOM 1687 C CA . GLU A 1 216 ? -6.136 18.907 -32.931 1.00 16.28 215 GLU A CA 1
ATOM 1688 C C . GLU A 1 216 ? -6.277 17.897 -31.800 1.00 15.88 215 GLU A C 1
ATOM 1689 O O . GLU A 1 216 ? -6.339 18.284 -30.639 1.00 16.15 215 GLU A O 1
ATOM 1695 N N . GLU A 1 217 ? -6.343 16.616 -32.159 1.00 15.91 216 GLU A N 1
ATOM 1696 C CA . GLU A 1 217 ? -6.453 15.529 -31.179 1.00 16.22 216 GLU A CA 1
ATOM 1697 C C . GLU A 1 217 ? -5.094 15.123 -30.624 1.00 16.68 216 GLU A C 1
ATOM 1698 O O . GLU A 1 217 ? -4.106 15.004 -31.374 1.00 17.84 216 GLU A O 1
ATOM 1704 N N . LEU A 1 218 ? -5.035 14.914 -29.312 1.00 16.53 217 LEU A N 1
ATOM 1705 C CA . LEU A 1 218 ? -3.872 14.298 -28.711 1.00 17.56 217 LEU A CA 1
ATOM 1706 C C . LEU A 1 218 ? -3.912 12.798 -28.987 1.00 19.05 217 LEU A C 1
ATOM 1707 O O . LEU A 1 218 ? -4.986 12.200 -29.018 1.00 20.19 217 LEU A O 1
ATOM 1712 N N . PRO A 1 219 ? -2.755 12.180 -29.226 1.00 20.49 218 PRO A N 1
ATOM 1713 C CA . PRO A 1 219 ? -2.819 10.724 -29.399 1.00 20.41 218 PRO A CA 1
ATOM 1714 C C . PRO A 1 219 ? -3.342 10.033 -28.137 1.00 18.60 218 PRO A C 1
ATOM 1715 O O . PRO A 1 219 ? -3.057 10.456 -27.024 1.00 19.05 218 PRO A O 1
ATOM 1719 N N . VAL A 1 220 ? -4.120 8.977 -28.330 1.00 18.07 219 VAL A N 1
ATOM 1720 C CA . VAL A 1 220 ? -4.707 8.236 -27.226 1.00 18.51 219 VAL A CA 1
ATOM 1721 C C . VAL A 1 220 ? -3.623 7.492 -26.465 1.00 18.71 219 VAL A C 1
ATOM 1722 O O . VAL A 1 220 ? -2.686 6.973 -27.052 1.00 20.25 219 VAL A O 1
ATOM 1726 N N . HIS A 1 221 ? -3.729 7.496 -25.142 1.00 18.09 220 HIS A N 1
ATOM 1727 C CA . HIS A 1 221 ? -2.747 6.815 -24.303 1.00 18.28 220 HIS A CA 1
ATOM 1728 C C . HIS A 1 221 ? -3.460 5.871 -23.353 1.00 18.80 220 HIS A C 1
ATOM 1729 O O . HIS A 1 221 ? -4.383 6.273 -22.650 1.00 18.85 220 HIS A O 1
ATOM 1736 N N . THR A 1 222 ? -3.031 4.617 -23.324 1.00 19.88 221 THR A N 1
ATOM 1737 C CA . THR A 1 222 ? -3.572 3.672 -22.369 1.00 22.16 221 THR A CA 1
ATOM 1738 C C . THR A 1 222 ? -2.636 3.512 -21.188 1.00 22.62 221 THR A C 1
ATOM 1739 O O . THR A 1 222 ? -1.499 3.107 -21.370 1.00 24.15 221 THR A O 1
ATOM 1743 N N . ALA A 1 223 ? -3.117 3.845 -19.991 1.00 22.28 222 ALA A N 1
ATOM 1744 C CA . ALA A 1 223 ? -2.367 3.622 -18.760 1.00 22.79 222 ALA A CA 1
ATOM 1745 C C . ALA A 1 223 ? -2.868 2.354 -18.090 1.00 22.84 222 ALA A C 1
ATOM 1746 O O . ALA A 1 223 ? -4.070 2.124 -17.981 1.00 23.93 222 ALA A O 1
ATOM 1748 N N A ARG A 1 224 ? -1.948 1.526 -17.636 0.55 22.90 223 ARG A N 1
ATOM 1749 N N B ARG A 1 224 ? -1.940 1.510 -17.664 0.45 22.90 223 ARG A N 1
ATOM 1750 C CA A ARG A 1 224 ? -2.342 0.347 -16.892 0.55 23.76 223 ARG A CA 1
ATOM 1751 C CA B ARG A 1 224 ? -2.289 0.326 -16.891 0.45 23.76 223 ARG A CA 1
ATOM 1752 C C A ARG A 1 224 ? -2.307 0.652 -15.402 0.55 20.98 223 ARG A C 1
ATOM 1753 C C B ARG A 1 224 ? -2.332 0.696 -15.409 0.45 20.94 223 ARG A C 1
ATOM 1754 O O A ARG A 1 224 ? -1.413 1.342 -14.929 0.55 20.14 223 ARG A O 1
ATOM 1755 O O B ARG A 1 224 ? -1.499 1.466 -14.943 0.45 20.01 223 ARG A O 1
ATOM 1770 N N . LEU A 1 225 ? -3.309 0.163 -14.679 1.00 20.46 224 LEU A N 1
ATOM 1771 C CA . LEU A 1 225 ? -3.421 0.408 -13.238 1.00 20.75 224 LEU A CA 1
ATOM 1772 C C . LEU A 1 225 ? -3.725 -0.902 -12.529 1.00 20.10 224 LEU A C 1
ATOM 1773 O O . LEU A 1 225 ? -4.656 -1.626 -12.887 1.00 21.48 224 LEU A O 1
ATOM 1778 N N . SER A 1 226 ? -2.940 -1.192 -11.509 1.00 18.39 225 SER A N 1
ATOM 1779 C CA . SER A 1 226 ? -3.093 -2.419 -10.744 1.00 18.22 225 SER A CA 1
ATOM 1780 C C . SER A 1 226 ? -3.252 -2.108 -9.271 1.00 17.54 225 SER A C 1
ATOM 1781 O O . SER A 1 226 ? -2.978 -0.991 -8.820 1.00 17.31 225 SER A O 1
ATOM 1784 N N . ARG A 1 227 ? -3.639 -3.125 -8.504 1.00 17.46 226 ARG A N 1
ATOM 1785 C CA . ARG A 1 227 ? -3.700 -2.977 -7.056 1.00 18.21 226 ARG A CA 1
ATOM 1786 C C . ARG A 1 227 ? -2.371 -2.509 -6.484 1.00 17.65 226 ARG A C 1
ATOM 1787 O O . ARG A 1 227 ? -2.352 -1.701 -5.564 1.00 17.82 226 ARG A O 1
ATOM 1795 N N . GLY A 1 228 ? -1.261 -3.002 -7.038 1.00 16.81 227 GLY A N 1
ATOM 1796 C CA . GLY A 1 228 ? 0.060 -2.606 -6.571 1.00 16.34 227 GLY A CA 1
ATOM 1797 C C . GLY A 1 228 ? 0.392 -1.150 -6.828 1.00 15.79 227 GLY A C 1
ATOM 1798 O O . GLY A 1 228 ? 1.125 -0.504 -6.043 1.00 15.75 227 GLY A O 1
ATOM 1799 N N . ASP A 1 229 ? -0.110 -0.613 -7.938 1.00 15.94 228 ASP A N 1
ATOM 1800 C CA . ASP A 1 229 ? 0.044 0.828 -8.209 1.00 15.08 228 ASP A CA 1
ATOM 1801 C C . ASP A 1 229 ? -0.610 1.659 -7.113 1.00 14.43 228 ASP A C 1
ATOM 1802 O O . ASP A 1 229 ? -0.080 2.681 -6.684 1.00 14.20 228 ASP A O 1
ATOM 1807 N N . LEU A 1 230 ? -1.783 1.212 -6.685 1.00 14.74 229 LEU A N 1
ATOM 1808 C CA . LEU A 1 230 ? -2.551 1.922 -5.680 1.00 15.00 229 LEU A CA 1
ATOM 1809 C C . LEU A 1 230 ? -1.869 1.812 -4.311 1.00 14.54 229 LEU A C 1
ATOM 1810 O O . LEU A 1 230 ? -1.787 2.788 -3.562 1.00 14.44 229 LEU A O 1
ATOM 1815 N N . VAL A 1 231 ? -1.411 0.612 -3.962 1.00 14.62 230 VAL A N 1
ATOM 1816 C CA . VAL A 1 231 ? -0.681 0.430 -2.702 1.00 14.51 230 VAL A CA 1
ATOM 1817 C C . VAL A 1 231 ? 0.581 1.300 -2.676 1.00 14.18 230 VAL A C 1
ATOM 1818 O O . VAL A 1 231 ? 0.862 1.989 -1.690 1.00 14.36 230 VAL A O 1
ATOM 1822 N N . ASN A 1 232 ? 1.336 1.276 -3.771 1.00 13.19 231 ASN A N 1
ATOM 1823 C CA . ASN A 1 232 ? 2.525 2.100 -3.854 1.00 12.82 231 ASN A CA 1
ATOM 1824 C C . ASN A 1 232 ? 2.190 3.588 -3.697 1.00 12.80 231 ASN A C 1
ATOM 1825 O O . ASN A 1 232 ? 2.852 4.295 -2.909 1.00 13.26 231 ASN A O 1
ATOM 1830 N N . TYR A 1 233 ? 1.167 4.055 -4.411 1.00 12.59 232 TYR A N 1
ATOM 1831 C CA . TYR A 1 233 ? 0.751 5.439 -4.310 1.00 12.44 232 TYR A CA 1
ATOM 1832 C C . TYR A 1 233 ? 0.315 5.801 -2.887 1.00 12.63 232 TYR A C 1
ATOM 1833 O O . TYR A 1 233 ? 0.634 6.880 -2.406 1.00 13.22 232 TYR A O 1
ATOM 1842 N N . ALA A 1 234 ? -0.409 4.898 -2.225 1.00 12.39 233 ALA A N 1
ATOM 1843 C CA . ALA A 1 234 ? -0.846 5.139 -0.858 1.00 13.00 233 ALA A CA 1
ATOM 1844 C C . ALA A 1 234 ? 0.338 5.493 0.035 1.00 12.87 233 ALA A C 1
ATOM 1845 O O . ALA A 1 234 ? 0.281 6.459 0.786 1.00 13.74 233 ALA A O 1
ATOM 1847 N N . GLY A 1 235 ? 1.427 4.733 -0.051 1.00 12.72 234 GLY A N 1
ATOM 1848 C CA . GLY A 1 235 ? 2.587 5.023 0.787 1.00 12.62 234 GLY A CA 1
ATOM 1849 C C . GLY A 1 235 ? 3.365 6.249 0.323 1.00 12.88 234 GLY A C 1
ATOM 1850 O O . GLY A 1 235 ? 3.745 7.104 1.122 1.00 14.22 234 GLY A O 1
ATOM 1851 N N . VAL A 1 236 ? 3.583 6.343 -0.985 1.00 12.44 235 VAL A N 1
ATOM 1852 C CA . VAL A 1 236 ? 4.364 7.454 -1.518 1.00 12.82 235 VAL A CA 1
ATOM 1853 C C . VAL A 1 236 ? 3.666 8.781 -1.262 1.00 13.32 235 VAL A C 1
ATOM 1854 O O . VAL A 1 236 ? 4.314 9.760 -0.881 1.00 13.65 235 VAL A O 1
ATOM 1858 N N . ALA A 1 237 ? 2.358 8.821 -1.462 1.00 13.53 236 ALA A N 1
ATOM 1859 C CA . ALA A 1 237 ? 1.623 10.076 -1.308 1.00 13.81 236 ALA A CA 1
ATOM 1860 C C . ALA A 1 237 ? 1.075 10.281 0.099 1.00 14.75 236 ALA A C 1
ATOM 1861 O O . ALA A 1 237 ? 0.491 11.321 0.399 1.00 15.82 236 ALA A O 1
ATOM 1863 N N . GLY A 1 238 ? 1.235 9.283 0.957 1.00 14.88 237 GLY A N 1
ATOM 1864 C CA . GLY A 1 238 ? 0.753 9.397 2.324 1.00 15.64 237 GLY A CA 1
ATOM 1865 C C . GLY A 1 238 ? -0.755 9.448 2.446 1.00 16.63 237 GLY A C 1
ATOM 1866 O O . GLY A 1 238 ? -1.275 10.135 3.324 1.00 18.46 237 GLY A O 1
ATOM 1867 N N . ASP A 1 239 ? -1.449 8.715 1.590 1.00 15.68 238 ASP A N 1
ATOM 1868 C CA . ASP A 1 239 ? -2.910 8.619 1.644 1.00 15.68 238 ASP A CA 1
ATOM 1869 C C . ASP A 1 239 ? -3.286 7.316 2.327 1.00 15.67 238 ASP A C 1
ATOM 1870 O O . ASP A 1 239 ? -3.030 6.227 1.801 1.00 16.05 238 ASP A O 1
ATOM 1875 N N . ALA A 1 240 ? -3.855 7.438 3.525 1.00 16.08 239 ALA A N 1
ATOM 1876 C CA . ALA A 1 240 ? -4.142 6.268 4.357 1.00 16.84 239 ALA A CA 1
ATOM 1877 C C . ALA A 1 240 ? -5.517 5.654 4.102 1.00 17.53 239 ALA A C 1
ATOM 1878 O O . ALA A 1 240 ? -5.907 4.736 4.813 1.00 18.27 239 ALA A O 1
ATOM 1880 N N . ASN A 1 241 ? -6.245 6.140 3.094 1.00 17.34 240 ASN A N 1
ATOM 1881 C CA . ASN A 1 241 ? -7.641 5.698 2.906 1.00 18.23 240 ASN A CA 1
ATOM 1882 C C . ASN A 1 241 ? -7.712 4.281 2.324 1.00 18.44 240 ASN A C 1
ATOM 1883 O O . ASN A 1 241 ? -7.214 4.041 1.242 1.00 18.49 240 ASN A O 1
ATOM 1888 N N . PRO A 1 242 ? -8.365 3.346 3.035 1.00 19.10 241 PRO A N 1
ATOM 1889 C CA . PRO A 1 242 ? -8.340 1.939 2.615 1.00 19.71 241 PRO A CA 1
ATOM 1890 C C . PRO A 1 242 ? -9.281 1.616 1.448 1.00 20.98 241 PRO A C 1
ATOM 1891 O O . PRO A 1 242 ? -9.276 0.480 0.957 1.00 21.10 241 PRO A O 1
ATOM 1895 N N . LEU A 1 243 ? -10.047 2.599 0.988 1.00 22.30 242 LEU A N 1
ATOM 1896 C CA . LEU A 1 243 ? -10.890 2.389 -0.189 1.00 23.97 242 LEU A CA 1
ATOM 1897 C C . LEU A 1 243 ? -10.037 2.028 -1.403 1.00 21.75 242 LEU A C 1
ATOM 1898 O O . LEU A 1 243 ? -10.530 1.458 -2.384 1.00 21.60 242 LEU A O 1
ATOM 1903 N N . HIS A 1 244 ? -8.755 2.375 -1.334 1.00 19.48 243 HIS A N 1
ATOM 1904 C CA . HIS A 1 244 ? -7.843 2.171 -2.451 1.00 18.50 243 HIS A CA 1
ATOM 1905 C C . HIS A 1 244 ? -7.005 0.908 -2.347 1.00 19.47 243 HIS A C 1
ATOM 1906 O O . HIS A 1 244 ? -6.131 0.679 -3.197 1.00 20.30 243 HIS A O 1
ATOM 1913 N N . TRP A 1 245 ? -7.280 0.063 -1.348 1.00 20.18 244 TRP A N 1
ATOM 1914 C CA . TRP A 1 245 ? -6.540 -1.192 -1.266 1.00 20.76 244 TRP A CA 1
ATOM 1915 C C . TRP A 1 245 ? -7.229 -2.301 -0.475 1.00 22.18 244 TRP A C 1
ATOM 1916 O O . TRP A 1 245 ? -6.725 -3.424 -0.442 1.00 22.96 244 TRP A O 1
ATOM 1927 N N . ASP A 1 246 ? -8.371 -2.012 0.149 1.00 22.80 245 ASP A N 1
ATOM 1928 C CA . ASP A 1 246 ? -9.098 -3.076 0.835 1.00 23.97 245 ASP A CA 1
ATOM 1929 C C . ASP A 1 246 ? -10.438 -3.304 0.145 1.00 24.85 245 ASP A C 1
ATOM 1930 O O . ASP A 1 246 ? -11.329 -2.467 0.247 1.00 24.67 245 ASP A O 1
ATOM 1935 N N . GLU A 1 247 ? -10.565 -4.419 -0.567 1.00 25.91 246 GLU A N 1
ATOM 1936 C CA . GLU A 1 247 ? -11.779 -4.700 -1.332 1.00 27.76 246 GLU A CA 1
ATOM 1937 C C . GLU A 1 247 ? -13.031 -4.772 -0.465 1.00 28.93 246 GLU A C 1
ATOM 1938 O O . GLU A 1 247 ? -14.092 -4.306 -0.878 1.00 29.84 246 GLU A O 1
ATOM 1944 N N . ASN A 1 248 ? -12.911 -5.366 0.719 1.00 28.85 247 ASN A N 1
ATOM 1945 C CA . ASN A 1 248 ? -14.035 -5.439 1.653 1.00 29.62 247 ASN A CA 1
ATOM 1946 C C . ASN A 1 248 ? -14.564 -4.047 2.005 1.00 29.43 247 ASN A C 1
ATOM 1947 O O . ASN A 1 248 ? -15.758 -3.792 1.916 1.00 30.03 247 ASN A O 1
ATOM 1952 N N . ILE A 1 249 ? -13.666 -3.138 2.378 1.00 28.75 248 ILE A N 1
ATOM 1953 C CA . ILE A 1 249 ? -14.076 -1.795 2.796 1.00 28.33 248 ILE A CA 1
ATOM 1954 C C . ILE A 1 249 ? -14.618 -0.990 1.620 1.00 28.30 248 ILE A C 1
ATOM 1955 O O . ILE A 1 249 ? -15.569 -0.213 1.765 1.00 28.49 248 ILE A O 1
ATOM 1960 N N . ALA A 1 250 ? -14.034 -1.193 0.443 1.00 27.96 249 ALA A N 1
ATOM 1961 C CA . ALA A 1 250 ? -14.528 -0.517 -0.754 1.00 28.48 249 ALA A CA 1
ATOM 1962 C C . ALA A 1 250 ? -15.973 -0.908 -1.026 1.00 30.03 249 ALA A C 1
ATOM 1963 O O . ALA A 1 250 ? -16.798 -0.067 -1.387 1.00 30.52 249 ALA A O 1
ATOM 1965 N N . LYS A 1 251 ? -16.279 -2.188 -0.864 1.00 31.67 250 LYS A N 1
ATOM 1966 C CA . LYS A 1 251 ? -17.649 -2.665 -1.062 1.00 33.65 250 LYS A CA 1
ATOM 1967 C C . LYS A 1 251 ? -18.608 -2.140 0.015 1.00 34.47 250 LYS A C 1
ATOM 1968 O O . LYS A 1 251 ? -19.746 -1.774 -0.289 1.00 34.49 250 LYS A O 1
ATOM 1974 N N . LEU A 1 252 ? -18.144 -2.085 1.263 1.00 34.94 251 LEU A N 1
ATOM 1975 C CA . LEU A 1 252 ? -18.942 -1.508 2.348 1.00 35.24 251 LEU A CA 1
ATOM 1976 C C . LEU A 1 252 ? -19.239 -0.038 2.069 1.00 35.72 251 LEU A C 1
ATOM 1977 O O . LEU A 1 252 ? -20.243 0.511 2.543 1.00 36.48 251 LEU A O 1
ATOM 1982 N N . ALA A 1 253 ? -18.360 0.587 1.284 1.00 34.82 252 ALA A N 1
ATOM 1983 C CA . ALA A 1 253 ? -18.543 1.960 0.846 1.00 34.61 252 ALA A CA 1
ATOM 1984 C C . ALA A 1 253 ? -19.375 2.056 -0.430 1.00 34.88 252 ALA A C 1
ATOM 1985 O O . ALA A 1 253 ? -19.492 3.130 -0.998 1.00 35.53 252 ALA A O 1
ATOM 1987 N N . GLY A 1 254 ? -19.919 0.935 -0.890 1.00 34.92 253 GLY A N 1
ATOM 1988 C CA . GLY A 1 254 ? -20.808 0.927 -2.039 1.00 35.09 253 GLY A CA 1
ATOM 1989 C C . GLY A 1 254 ? -20.123 0.942 -3.402 1.00 34.62 253 GLY A C 1
ATOM 1990 O O . GLY A 1 254 ? -20.766 1.242 -4.410 1.00 35.09 253 GLY A O 1
ATOM 1991 N N . GLN A 1 255 ? -18.826 0.640 -3.441 1.00 33.35 254 GLN A N 1
ATOM 1992 C CA . GLN A 1 255 ? -18.110 0.519 -4.709 1.00 33.50 254 GLN A CA 1
ATOM 1993 C C . GLN A 1 255 ? -18.112 -0.938 -5.148 1.00 33.53 254 GLN A C 1
ATOM 1994 O O . GLN A 1 255 ? -18.303 -1.825 -4.326 1.00 34.07 254 GLN A O 1
ATOM 2000 N N . PRO A 1 256 ? -17.914 -1.200 -6.446 1.00 33.52 255 PRO A N 1
ATOM 2001 C CA . PRO A 1 256 ? -17.929 -2.611 -6.848 1.00 33.56 255 PRO A CA 1
ATOM 2002 C C . PRO A 1 256 ? -16.623 -3.350 -6.556 1.00 31.80 255 PRO A C 1
ATOM 2003 O O . PRO A 1 256 ? -16.603 -4.588 -6.589 1.00 32.64 255 PRO A O 1
ATOM 2007 N N . ASP A 1 257 ? -15.564 -2.600 -6.249 1.00 28.94 256 ASP A N 1
ATOM 2008 C CA . ASP A 1 257 ? -14.255 -3.171 -5.989 1.00 26.90 256 ASP A CA 1
ATOM 2009 C C . ASP A 1 257 ? -13.393 -2.031 -5.462 1.00 24.35 256 ASP A C 1
ATOM 2010 O O . ASP A 1 257 ? -13.893 -0.918 -5.264 1.00 24.22 256 ASP A O 1
ATOM 2015 N N . VAL A 1 258 ? -12.112 -2.315 -5.224 1.00 22.34 257 VAL A N 1
ATOM 2016 C CA . VAL A 1 258 ? -11.131 -1.289 -4.898 1.00 20.78 257 VAL A CA 1
ATOM 2017 C C . VAL A 1 258 ? -11.171 -0.221 -5.981 1.00 20.79 257 VAL A C 1
ATOM 2018 O O . VAL A 1 258 ? -11.379 -0.542 -7.165 1.00 21.61 257 VAL A O 1
ATOM 2022 N N A ILE A 1 259 ? -10.972 1.034 -5.581 0.22 20.16 258 ILE A N 1
ATOM 2023 N N B ILE A 1 259 ? -11.051 1.046 -5.589 0.78 20.44 258 ILE A N 1
ATOM 2024 C CA A ILE A 1 259 ? -11.024 2.174 -6.493 0.22 19.38 258 ILE A CA 1
ATOM 2025 C CA B ILE A 1 259 ? -11.002 2.127 -6.577 0.78 20.10 258 ILE A CA 1
ATOM 2026 C C A ILE A 1 259 ? -9.726 2.991 -6.433 0.22 18.67 258 ILE A C 1
ATOM 2027 C C B ILE A 1 259 ? -9.685 2.903 -6.466 0.78 18.94 258 ILE A C 1
ATOM 2028 O O A ILE A 1 259 ? -9.154 3.181 -5.355 0.22 18.91 258 ILE A O 1
ATOM 2029 O O B ILE A 1 259 ? -9.066 2.987 -5.394 0.78 19.28 258 ILE A O 1
ATOM 2038 N N . ALA A 1 260 ? -9.253 3.460 -7.588 1.00 17.83 259 ALA A N 1
ATOM 2039 C CA . ALA A 1 260 ? -8.015 4.235 -7.636 1.00 16.46 259 ALA A CA 1
ATOM 2040 C C . ALA A 1 260 ? -8.158 5.583 -6.917 1.00 15.91 259 ALA A C 1
ATOM 2041 O O . ALA A 1 260 ? -9.253 6.182 -6.921 1.00 16.31 259 ALA A O 1
ATOM 2043 N N . HIS A 1 261 ? -7.066 6.083 -6.346 1.00 14.79 260 HIS A N 1
ATOM 2044 C CA . HIS A 1 261 ? -7.070 7.452 -5.837 1.00 13.86 260 HIS A CA 1
ATOM 2045 C C . HIS A 1 261 ? -7.445 8.450 -6.937 1.00 14.07 260 HIS A C 1
ATOM 2046 O O . HIS A 1 261 ? -6.871 8.409 -8.014 1.00 14.36 260 HIS A O 1
ATOM 2053 N N . GLY A 1 262 ? -8.373 9.365 -6.663 1.00 14.40 261 GLY A N 1
ATOM 2054 C CA . GLY A 1 262 ? -8.640 10.438 -7.603 1.00 14.14 261 GLY A CA 1
ATOM 2055 C C . GLY A 1 262 ? -7.357 11.168 -7.992 1.00 13.65 261 GLY A C 1
ATOM 2056 O O . GLY A 1 262 ? -7.134 11.480 -9.161 1.00 14.31 261 GLY A O 1
ATOM 2057 N N . MET A 1 263 ? -6.500 11.440 -7.010 1.00 13.15 262 MET A N 1
ATOM 2058 C CA . MET A 1 263 ? -5.271 12.190 -7.290 1.00 13.16 262 MET A CA 1
ATOM 2059 C C . MET A 1 263 ? -4.354 11.410 -8.206 1.00 12.56 262 MET A C 1
ATOM 2060 O O . MET A 1 263 ? -3.590 12.014 -8.963 1.00 13.12 262 MET A O 1
ATOM 2065 N N . LEU A 1 264 ? -4.375 10.090 -8.102 1.00 12.42 263 LEU A N 1
ATOM 2066 C CA . LEU A 1 264 ? -3.541 9.261 -8.974 1.00 12.85 263 LEU A CA 1
ATOM 2067 C C . LEU A 1 264 ? -4.028 9.323 -10.408 1.00 13.17 263 LEU A C 1
ATOM 2068 O O . LEU A 1 264 ? -3.220 9.469 -11.319 1.00 13.73 263 LEU A O 1
ATOM 2073 N N . THR A 1 265 ? -5.339 9.237 -10.625 1.00 13.05 264 THR A N 1
ATOM 2074 C CA . THR A 1 265 ? -5.831 9.351 -11.995 1.00 12.93 264 THR A CA 1
ATOM 2075 C C . THR A 1 265 ? -5.561 10.759 -12.530 1.00 12.53 264 THR A C 1
ATOM 2076 O O . THR A 1 265 ? -5.293 10.921 -13.724 1.00 12.96 264 THR A O 1
ATOM 2080 N N . MET A 1 266 ? -5.552 11.764 -11.662 1.00 12.23 265 MET A N 1
ATOM 2081 C CA . MET A 1 266 ? -5.189 13.103 -12.123 1.00 12.28 265 MET A CA 1
ATOM 2082 C C . MET A 1 266 ? -3.699 13.174 -12.469 1.00 12.00 265 MET A C 1
ATOM 2083 O O . MET A 1 266 ? -3.333 13.830 -13.438 1.00 12.67 265 MET A O 1
ATOM 2088 N N . GLY A 1 267 ? -2.838 12.522 -11.679 1.00 11.51 266 GLY A N 1
ATOM 2089 C CA . GLY A 1 267 ? -1.414 12.525 -11.972 1.00 11.60 266 GLY A CA 1
ATOM 2090 C C . GLY A 1 267 ? -1.082 11.823 -13.282 1.00 12.07 266 GLY A C 1
ATOM 2091 O O . GLY A 1 267 ? -0.210 12.276 -14.035 1.00 12.01 266 GLY A O 1
ATOM 2092 N N . LEU A 1 268 ? -1.765 10.714 -13.552 1.00 12.33 267 LEU A N 1
ATOM 2093 C CA . LEU A 1 268 ? -1.588 10.060 -14.854 1.00 12.53 267 LEU A CA 1
ATOM 2094 C C . LEU A 1 268 ? -2.043 10.978 -15.981 1.00 12.11 267 LEU A C 1
ATOM 2095 O O . LEU A 1 268 ? -1.444 10.989 -17.058 1.00 12.43 267 LEU A O 1
ATOM 2100 N N . GLY A 1 269 ? -3.090 11.770 -15.731 1.00 12.45 268 GLY A N 1
ATOM 2101 C CA . GLY A 1 269 ? -3.558 12.737 -16.729 1.00 12.53 268 GLY A CA 1
ATOM 2102 C C . GLY A 1 269 ? -2.544 13.841 -16.988 1.00 12.39 268 GLY A C 1
ATOM 2103 O O . GLY A 1 269 ? -2.332 14.252 -18.149 1.00 12.91 268 GLY A O 1
ATOM 2104 N N . ALA A 1 270 ? -1.884 14.311 -15.927 1.00 11.65 269 ALA A N 1
ATOM 2105 C CA . ALA A 1 270 ? -0.877 15.356 -16.093 1.00 11.45 269 ALA A CA 1
ATOM 2106 C C . ALA A 1 270 ? 0.332 14.825 -16.872 1.00 11.99 269 ALA A C 1
ATOM 2107 O O . ALA A 1 270 ? 0.906 15.543 -17.690 1.00 12.99 269 ALA A O 1
ATOM 2109 N N . GLY A 1 271 ? 0.703 13.564 -16.624 1.00 12.25 270 GLY A N 1
ATOM 2110 C CA . GLY A 1 271 ? 1.806 12.949 -17.344 1.00 12.43 270 GLY A CA 1
ATOM 2111 C C . GLY A 1 271 ? 1.448 12.746 -18.820 1.00 12.78 270 GLY A C 1
ATOM 2112 O O . GLY A 1 271 ? 2.292 12.895 -19.696 1.00 13.63 270 GLY A O 1
ATOM 2113 N N . PHE A 1 272 ? 0.202 12.367 -19.083 1.00 12.48 271 PHE A N 1
ATOM 2114 C CA . PHE A 1 272 ? -0.309 12.279 -20.440 1.00 13.29 271 PHE A CA 1
ATOM 2115 C C . PHE A 1 272 ? -0.161 13.627 -21.167 1.00 13.36 271 PHE A C 1
ATOM 2116 O O . PHE A 1 272 ? 0.353 13.714 -22.303 1.00 13.98 271 PHE A O 1
ATOM 2124 N N . VAL A 1 273 ? -0.571 14.708 -20.501 1.00 12.87 272 VAL A N 1
ATOM 2125 C CA . VAL A 1 273 ? -0.433 16.040 -21.103 1.00 13.55 272 VAL A CA 1
ATOM 2126 C C . VAL A 1 273 ? 1.025 16.427 -21.307 1.00 14.44 272 VAL A C 1
ATOM 2127 O O . VAL A 1 273 ? 1.383 16.897 -22.396 1.00 15.82 272 VAL A O 1
ATOM 2131 N N . SER A 1 274 ? 1.887 16.199 -20.320 1.00 14.13 273 SER A N 1
ATOM 2132 C CA . SER A 1 274 ? 3.273 16.658 -20.484 1.00 15.46 273 SER A CA 1
ATOM 2133 C C . SER A 1 274 ? 4.081 15.784 -21.458 1.00 15.07 273 SER A C 1
ATOM 2134 O O . SER A 1 274 ? 5.041 16.264 -22.091 1.00 15.62 273 SER A O 1
ATOM 2137 N N A SER A 1 275 ? 3.697 14.518 -21.598 0.24 14.87 274 SER A N 1
ATOM 2138 N N B SER A 1 275 ? 3.703 14.514 -21.581 0.76 14.87 274 SER A N 1
ATOM 2139 C CA A SER A 1 275 ? 4.351 13.647 -22.568 0.24 16.04 274 SER A CA 1
ATOM 2140 C CA B SER A 1 275 ? 4.345 13.661 -22.565 0.76 16.04 274 SER A CA 1
ATOM 2141 C C A SER A 1 275 ? 4.035 14.109 -23.988 0.24 16.33 274 SER A C 1
ATOM 2142 C C B SER A 1 275 ? 4.072 14.199 -23.966 0.76 16.33 274 SER A C 1
ATOM 2143 O O A SER A 1 275 ? 4.831 13.918 -24.911 0.24 18.08 274 SER A O 1
ATOM 2144 O O B SER A 1 275 ? 4.939 14.166 -24.850 0.76 18.08 274 SER A O 1
ATOM 2149 N N . TRP A 1 276 ? 2.866 14.719 -24.155 1.00 15.11 275 TRP A N 1
ATOM 2150 C CA . TRP A 1 276 ? 2.476 15.273 -25.443 1.00 14.64 275 TRP A CA 1
ATOM 2151 C C . TRP A 1 276 ? 3.078 16.671 -25.631 1.00 14.80 275 TRP A C 1
ATOM 2152 O O . TRP A 1 276 ? 3.655 16.959 -26.688 1.00 15.15 275 TRP A O 1
ATOM 2163 N N . SER A 1 277 ? 2.931 17.539 -24.624 1.00 14.70 276 SER A N 1
ATOM 2164 C CA . SER A 1 277 ? 3.320 18.937 -24.792 1.00 15.04 276 SER A CA 1
ATOM 2165 C C . SER A 1 277 ? 4.825 19.106 -24.763 1.00 14.81 276 SER A C 1
ATOM 2166 O O . SER A 1 277 ? 5.353 20.044 -25.339 1.00 14.95 276 SER A O 1
ATOM 2169 N N . GLY A 1 278 ? 5.505 18.212 -24.046 1.00 15.46 277 GLY A N 1
ATOM 2170 C CA . GLY A 1 278 ? 6.949 18.257 -23.960 1.00 16.02 277 GLY A CA 1
ATOM 2171 C C . GLY A 1 278 ? 7.567 18.912 -22.734 1.00 16.42 277 GLY A C 1
ATOM 2172 O O . GLY A 1 278 ? 8.769 18.761 -22.509 1.00 17.05 277 GLY A O 1
ATOM 2173 N N . ASP A 1 279 ? 6.785 19.633 -21.932 1.00 15.36 278 ASP A N 1
ATOM 2174 C CA . ASP A 1 279 ? 7.374 20.413 -20.818 1.00 14.11 278 ASP A CA 1
ATOM 2175 C C . ASP A 1 279 ? 6.414 20.420 -19.631 1.00 14.03 278 ASP A C 1
ATOM 2176 O O . ASP A 1 279 ? 5.441 21.162 -19.651 1.00 14.35 278 ASP A O 1
ATOM 2181 N N . PRO A 1 280 ? 6.676 19.596 -18.605 1.00 14.06 279 PRO A N 1
ATOM 2182 C CA . PRO A 1 280 ? 5.808 19.594 -17.414 1.00 13.81 279 PRO A CA 1
ATOM 2183 C C . PRO A 1 280 ? 5.692 20.995 -16.788 1.00 13.25 279 PRO A C 1
ATOM 2184 O O . PRO A 1 280 ? 4.665 21.332 -16.195 1.00 14.13 279 PRO A O 1
ATOM 2188 N N . GLY A 1 281 ? 6.736 21.807 -16.903 1.00 12.90 280 GLY A N 1
ATOM 2189 C CA . GLY A 1 281 ? 6.731 23.116 -16.271 1.00 12.93 280 GLY A CA 1
ATOM 2190 C C . GLY A 1 281 ? 5.857 24.132 -16.999 1.00 13.61 280 GLY A C 1
ATOM 2191 O O . GLY A 1 281 ? 5.530 25.201 -16.447 1.00 14.07 280 GLY A O 1
ATOM 2192 N N . ALA A 1 282 ? 5.468 23.805 -18.234 1.00 13.95 281 ALA A N 1
ATOM 2193 C CA . ALA A 1 282 ? 4.670 24.713 -19.066 1.00 14.30 281 ALA A CA 1
ATOM 2194 C C . ALA A 1 282 ? 3.176 24.635 -18.819 1.00 13.96 281 ALA A C 1
ATOM 2195 O O . ALA A 1 282 ? 2.414 25.465 -19.338 1.00 14.12 281 ALA A O 1
ATOM 2197 N N . ILE A 1 283 ? 2.742 23.646 -18.043 1.00 13.55 282 ILE A N 1
ATOM 2198 C CA . ILE A 1 283 ? 1.327 23.530 -17.707 1.00 14.45 282 ILE A CA 1
ATOM 2199 C C . ILE A 1 283 ? 1.025 24.452 -16.532 1.00 14.61 282 ILE A C 1
ATOM 2200 O O . ILE A 1 283 ? 1.358 24.142 -15.398 1.00 16.78 282 ILE A O 1
ATOM 2205 N N . THR A 1 284 ? 0.405 25.601 -16.801 1.00 13.18 283 THR A N 1
ATOM 2206 C CA . THR A 1 284 ? 0.218 26.608 -15.755 1.00 13.82 283 THR A CA 1
ATOM 2207 C C . THR A 1 284 ? -1.046 26.381 -14.930 1.00 12.90 283 THR A C 1
ATOM 2208 O O . THR A 1 284 ? -1.115 26.832 -13.781 1.00 12.85 283 THR A O 1
ATOM 2212 N N . ARG A 1 285 ? -2.016 25.666 -15.492 1.00 12.62 284 ARG A N 1
ATOM 2213 C CA . ARG A 1 285 ? -3.236 25.340 -14.763 1.00 12.85 284 ARG A CA 1
ATOM 2214 C C . ARG A 1 285 ? -3.751 23.982 -15.212 1.00 12.67 284 ARG A C 1
ATOM 2215 O O . ARG A 1 285 ? -3.715 23.651 -16.394 1.00 13.86 284 ARG A O 1
ATOM 2223 N N . TYR A 1 286 ? -4.242 23.201 -14.269 1.00 11.62 285 TYR A N 1
ATOM 2224 C CA . TYR A 1 286 ? -4.808 21.898 -14.563 1.00 11.77 285 TYR A CA 1
ATOM 2225 C C . TYR A 1 286 ? -6.011 21.726 -13.662 1.00 11.87 285 TYR A C 1
ATOM 2226 O O . TYR A 1 286 ? -5.885 21.762 -12.437 1.00 12.39 285 TYR A O 1
ATOM 2235 N N . ALA A 1 287 ? -7.178 21.558 -14.271 1.00 12.03 286 ALA A N 1
ATOM 2236 C CA . ALA A 1 287 ? -8.425 21.541 -13.515 1.00 12.61 286 ALA A CA 1
ATOM 2237 C C . ALA A 1 287 ? -9.185 20.306 -13.884 1.00 12.97 286 ALA A C 1
ATOM 2238 O O . ALA A 1 287 ? -9.456 20.068 -15.058 1.00 14.55 286 ALA A O 1
ATOM 2240 N N . VAL A 1 288 ? -9.530 19.496 -12.888 1.00 12.63 287 VAL A N 1
ATOM 2241 C CA . VAL A 1 288 ? -10.178 18.225 -13.168 1.00 13.08 287 VAL A CA 1
ATOM 2242 C C . VAL A 1 288 ? -11.405 18.037 -12.287 1.00 13.94 287 VAL A C 1
ATOM 2243 O O . VAL A 1 288 ? -11.292 18.030 -11.048 1.00 14.91 287 VAL A O 1
ATOM 2247 N N . ARG A 1 289 ? -12.567 17.842 -12.911 1.00 13.91 288 ARG A N 1
ATOM 2248 C CA . ARG A 1 289 ? -13.761 17.360 -12.207 1.00 14.85 288 ARG A CA 1
ATOM 2249 C C . ARG A 1 289 ? -13.806 15.863 -12.382 1.00 15.09 288 ARG A C 1
ATOM 2250 O O . ARG A 1 289 ? -13.670 15.384 -13.498 1.00 16.10 288 ARG A O 1
ATOM 2258 N N . LEU A 1 290 ? -13.992 15.116 -11.299 1.00 14.81 289 LEU A N 1
ATOM 2259 C CA . LEU A 1 290 ? -14.100 13.678 -11.414 1.00 15.80 289 LEU A CA 1
ATOM 2260 C C . LEU A 1 290 ? -15.523 13.273 -11.766 1.00 17.43 289 LEU A C 1
ATOM 2261 O O . LEU A 1 290 ? -16.485 13.999 -11.502 1.00 18.71 289 LEU A O 1
ATOM 2266 N N . SER A 1 291 ? -15.658 12.099 -12.351 1.00 17.42 290 SER A N 1
ATOM 2267 C CA . SER A 1 291 ? -16.975 11.534 -12.635 1.00 18.53 290 SER A CA 1
ATOM 2268 C C . SER A 1 291 ? -17.120 10.225 -11.853 1.00 19.77 290 SER A C 1
ATOM 2269 O O . SER A 1 291 ? -17.315 10.254 -10.645 1.00 21.78 290 SER A O 1
ATOM 2272 N N A GLN A 1 292 ? -17.006 9.092 -12.535 0.62 19.99 291 GLN A N 1
ATOM 2273 N N B GLN A 1 292 ? -17.016 9.091 -12.536 0.38 20.04 291 GLN A N 1
ATOM 2274 C CA A GLN A 1 292 ? -17.091 7.787 -11.882 0.62 21.90 291 GLN A CA 1
ATOM 2275 C CA B GLN A 1 292 ? -17.109 7.788 -11.880 0.38 21.91 291 GLN A CA 1
ATOM 2276 C C A GLN A 1 292 ? -15.710 7.330 -11.418 0.62 21.08 291 GLN A C 1
ATOM 2277 C C B GLN A 1 292 ? -15.724 7.323 -11.428 0.38 21.16 291 GLN A C 1
ATOM 2278 O O A GLN A 1 292 ? -14.701 7.633 -12.044 0.62 20.40 291 GLN A O 1
ATOM 2279 O O B GLN A 1 292 ? -14.725 7.618 -12.077 0.38 20.53 291 GLN A O 1
ATOM 2290 N N . PRO A 1 293 ? -15.653 6.605 -10.300 1.00 22.35 292 PRO A N 1
ATOM 2291 C CA . PRO A 1 293 ? -14.341 6.128 -9.857 1.00 22.52 292 PRO A CA 1
ATOM 2292 C C . PRO A 1 293 ? -13.752 5.077 -10.798 1.00 20.34 2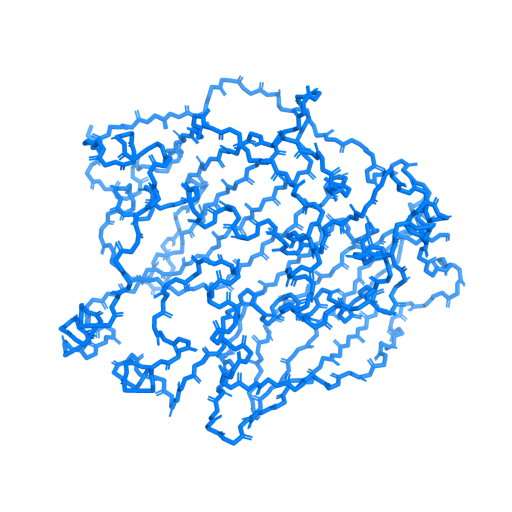92 PRO A C 1
ATOM 2293 O O . PRO A 1 293 ? -14.512 4.340 -11.434 1.00 20.51 292 PRO A O 1
ATOM 2297 N N . ALA A 1 294 ? -12.426 5.019 -10.889 1.00 19.16 293 ALA A N 1
ATOM 2298 C CA . ALA A 1 294 ? -11.742 3.977 -11.646 1.00 19.37 293 ALA A CA 1
ATOM 2299 C C . ALA A 1 294 ? -11.600 2.705 -10.806 1.00 19.79 293 ALA A C 1
ATOM 2300 O O . ALA A 1 294 ? -10.849 2.659 -9.818 1.00 19.55 293 ALA A O 1
ATOM 2302 N N . VAL A 1 295 ? -12.331 1.675 -11.217 1.00 20.58 294 VAL A N 1
ATOM 2303 C CA . VAL A 1 295 ? -12.361 0.429 -10.469 1.00 21.05 294 VAL A CA 1
ATOM 2304 C C . VAL A 1 295 ? -11.126 -0.378 -10.786 1.00 21.39 294 VAL A C 1
ATOM 2305 O O . VAL A 1 295 ? -10.768 -0.535 -11.952 1.00 22.30 294 VAL A O 1
ATOM 2309 N N . VAL A 1 296 ? -10.457 -0.886 -9.755 1.00 20.61 295 VAL A N 1
ATOM 2310 C CA . VAL A 1 296 ? -9.224 -1.618 -9.974 1.00 20.60 295 VAL A CA 1
ATOM 2311 C C . VAL A 1 296 ? -9.338 -3.022 -9.371 1.00 22.30 295 VAL A C 1
ATOM 2312 O O . VAL A 1 296 ? -9.095 -3.217 -8.180 1.00 22.87 295 VAL A O 1
ATOM 2316 N N . PRO A 1 297 ? -9.716 -4.008 -10.194 1.00 23.44 296 PRO A N 1
ATOM 2317 C CA . PRO A 1 297 ? -9.858 -5.374 -9.677 1.00 24.07 296 PRO A CA 1
ATOM 2318 C C . PRO A 1 297 ? -8.522 -6.107 -9.566 1.00 24.91 296 PRO A C 1
ATOM 2319 O O . PRO A 1 297 ? -7.479 -5.582 -9.976 1.00 24.64 296 PRO A O 1
ATOM 2323 N N . ALA A 1 298 ? -8.557 -7.329 -9.032 1.00 25.71 297 ALA A N 1
ATOM 2324 C CA . ALA A 1 298 ? -7.324 -8.076 -8.805 1.00 26.99 297 ALA A CA 1
ATOM 2325 C C . ALA A 1 298 ? -6.568 -8.380 -10.098 1.00 27.65 297 ALA A C 1
ATOM 2326 O O . ALA A 1 298 ? -5.360 -8.610 -10.078 1.00 28.16 297 ALA A O 1
ATOM 2328 N N . GLU A 1 299 ? -7.267 -8.396 -11.225 1.00 28.17 298 GLU A N 1
ATOM 2329 C CA . GLU A 1 299 ? -6.599 -8.664 -12.496 1.00 29.43 298 GLU A CA 1
ATOM 2330 C C . GLU A 1 299 ? -6.010 -7.407 -13.138 1.00 28.40 298 GLU A C 1
ATOM 2331 O O . GLU A 1 299 ? -5.273 -7.488 -14.119 1.00 28.89 298 GLU A O 1
ATOM 2337 N N . GLY A 1 300 ? -6.350 -6.247 -12.592 1.00 26.83 299 GLY A N 1
ATOM 2338 C CA . GLY A 1 300 ? -5.837 -4.991 -13.110 1.00 25.43 299 GLY A CA 1
ATOM 2339 C C . GLY A 1 300 ? -6.820 -4.395 -14.090 1.00 25.00 299 GLY A C 1
ATOM 2340 O O . GLY A 1 300 ? -7.787 -5.045 -14.504 1.00 25.99 299 GLY A O 1
ATOM 2341 N N . THR A 1 301 ? -6.566 -3.146 -14.457 1.00 23.73 300 THR A N 1
ATOM 2342 C CA . THR A 1 301 ? -7.412 -2.455 -15.419 1.00 23.93 300 THR A CA 1
ATOM 2343 C C . THR A 1 301 ? -6.580 -1.508 -16.261 1.00 23.76 300 THR A C 1
ATOM 2344 O O . THR A 1 301 ? -5.367 -1.445 -16.120 1.00 23.79 300 THR A O 1
ATOM 2348 N N . GLU A 1 302 ? -7.259 -0.804 -17.159 1.00 24.07 301 GLU A N 1
ATOM 2349 C CA . GLU A 1 302 ? -6.664 0.225 -17.996 1.00 25.54 301 GLU A CA 1
ATOM 2350 C C . GLU A 1 302 ? -7.453 1.504 -17.858 1.00 23.12 301 GLU A C 1
ATOM 2351 O O . GLU A 1 302 ? -8.668 1.452 -17.652 1.00 23.27 301 GLU A O 1
ATOM 2357 N N . ILE A 1 303 ? -6.769 2.642 -17.985 1.00 20.73 302 ILE A N 1
ATOM 2358 C CA . ILE A 1 303 ? -7.444 3.926 -18.158 1.00 19.75 302 ILE A CA 1
ATOM 2359 C C . ILE A 1 303 ? -6.966 4.527 -19.466 1.00 18.70 302 ILE A C 1
ATOM 2360 O O . ILE A 1 303 ? -5.755 4.623 -19.718 1.00 18.43 302 ILE A O 1
ATOM 2365 N N . GLU A 1 304 ? -7.922 4.912 -20.307 1.00 18.01 303 GLU A N 1
ATOM 2366 C CA . GLU A 1 304 ? -7.584 5.501 -21.589 1.00 17.88 303 GLU A CA 1
ATOM 2367 C C . GLU A 1 304 ? -7.685 7.010 -21.499 1.00 15.47 303 GLU A C 1
ATOM 2368 O O . GLU A 1 304 ? -8.734 7.522 -21.170 1.00 15.71 303 GLU A O 1
ATOM 2374 N N . TYR A 1 305 ? -6.578 7.697 -21.760 1.00 14.48 304 TYR A N 1
ATOM 2375 C CA . TYR A 1 305 ? -6.537 9.159 -21.783 1.00 14.16 304 TYR A CA 1
ATOM 2376 C C . TYR A 1 305 ? -6.573 9.640 -23.218 1.00 14.53 304 TYR A C 1
ATOM 2377 O O . TYR A 1 305 ? -5.954 9.052 -24.122 1.00 15.10 304 TYR A O 1
ATOM 2386 N N . SER A 1 306 ? -7.331 10.703 -23.434 1.00 14.39 305 SER A N 1
ATOM 2387 C CA . SER A 1 306 ? -7.458 11.313 -24.746 1.00 14.36 305 SER A CA 1
ATOM 2388 C C . SER A 1 306 ? -7.641 12.805 -24.543 1.00 13.68 305 SER A C 1
ATOM 2389 O O . SER A 1 306 ? -7.773 13.285 -23.411 1.00 13.75 305 SER A O 1
ATOM 2392 N N . GLY A 1 307 ? -7.612 13.562 -25.620 1.00 13.76 306 GLY A N 1
ATOM 2393 C CA . GLY A 1 307 ? -7.795 14.985 -25.473 1.00 14.17 306 GLY A CA 1
ATOM 2394 C C . GLY A 1 307 ? -7.686 15.751 -26.773 1.00 14.00 306 GLY A C 1
ATOM 2395 O O . GLY A 1 307 ? -7.321 15.181 -27.800 1.00 14.96 306 GLY A O 1
ATOM 2396 N N . ARG A 1 308 ? -8.018 17.036 -26.729 1.00 13.55 307 ARG A N 1
ATOM 2397 C CA . ARG A 1 308 ? -7.961 17.867 -27.929 1.00 14.27 307 ARG A CA 1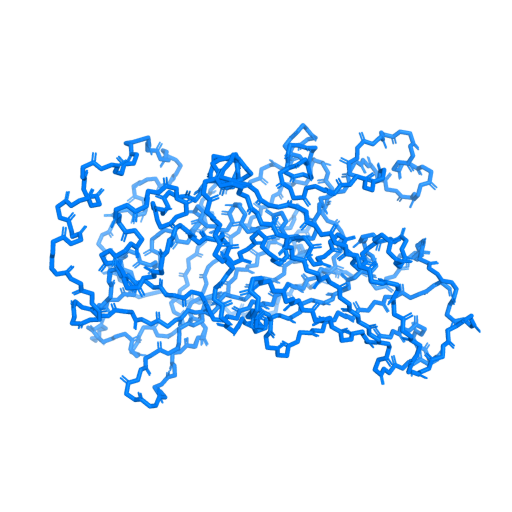
ATOM 2398 C C . ARG A 1 308 ? -7.732 19.317 -27.556 1.00 13.39 307 ARG A C 1
ATOM 2399 O O . ARG A 1 308 ? -8.061 19.743 -26.454 1.00 13.35 307 ARG A O 1
ATOM 2407 N N . ILE A 1 309 ? -7.153 20.073 -28.479 1.00 12.98 308 ILE A N 1
ATOM 2408 C CA . ILE A 1 309 ? -6.951 21.495 -28.240 1.00 12.55 308 ILE A CA 1
ATOM 2409 C C . ILE A 1 309 ? -8.298 22.239 -28.353 1.00 13.19 308 ILE A C 1
ATOM 2410 O O . ILE A 1 309 ? -8.951 22.237 -29.419 1.00 13.89 308 ILE A O 1
ATOM 2415 N N . LYS A 1 310 ? -8.705 22.866 -27.257 1.00 13.17 309 LYS A N 1
ATOM 2416 C CA . LYS A 1 310 ? -9.931 23.655 -27.179 1.00 14.07 309 LYS A CA 1
ATOM 2417 C C . LYS A 1 310 ? -9.749 25.079 -27.718 1.00 13.30 309 LYS A C 1
ATOM 2418 O O . LYS A 1 310 ? -10.635 25.631 -28.387 1.00 13.73 309 LYS A O 1
ATOM 2424 N N . SER A 1 311 ? -8.607 25.684 -27.393 1.00 12.42 310 SER A N 1
ATOM 2425 C CA . SER A 1 311 ? -8.350 27.055 -27.801 1.00 12.54 310 SER A CA 1
ATOM 2426 C C . SER A 1 311 ? -6.865 27.345 -27.858 1.00 13.00 310 SER A C 1
ATOM 2427 O O . SER A 1 311 ? -6.055 26.671 -27.210 1.00 13.54 310 SER A O 1
ATOM 2430 N N . LEU A 1 312 ? -6.523 28.359 -28.644 1.00 13.35 311 LEU A N 1
ATOM 2431 C CA . LEU A 1 312 ? -5.159 28.849 -28.786 1.00 13.84 311 LEU A CA 1
ATOM 2432 C C . LEU A 1 312 ? -5.153 30.374 -28.730 1.00 14.71 311 LEU A C 1
ATOM 2433 O O . LEU A 1 312 ? -6.041 31.005 -29.290 1.00 14.50 311 LEU A O 1
ATOM 2438 N N . ASP A 1 313 ? -4.139 30.949 -28.086 1.00 15.41 312 ASP A N 1
ATOM 2439 C CA . ASP A 1 313 ? -4.011 32.392 -27.972 1.00 16.63 312 ASP A CA 1
ATOM 2440 C C . ASP A 1 313 ? -2.655 32.821 -28.505 1.00 16.55 312 ASP A C 1
ATOM 2441 O O . ASP A 1 313 ? -1.663 32.591 -27.840 1.00 16.41 312 ASP A O 1
ATOM 2446 N N . PRO A 1 314 ? -2.616 33.445 -29.692 1.00 16.99 313 PRO A N 1
ATOM 2447 C CA . PRO A 1 314 ? -1.324 33.767 -30.316 1.00 17.77 313 PRO A CA 1
ATOM 2448 C C . PRO A 1 314 ? -0.578 34.884 -29.605 1.00 18.74 313 PRO A C 1
ATOM 2449 O O . PRO A 1 314 ? 0.633 35.004 -29.761 1.00 19.85 313 PRO A O 1
ATOM 2453 N N . GLU A 1 315 ? -1.277 35.675 -28.808 1.00 19.78 314 GLU A N 1
ATOM 2454 C CA . GLU A 1 315 ? -0.625 36.772 -28.099 1.00 22.23 314 GLU A CA 1
ATOM 2455 C C . GLU A 1 315 ? 0.319 36.237 -27.015 1.00 21.12 314 GLU A C 1
ATOM 2456 O O . GLU A 1 315 ? 1.453 36.708 -26.878 1.00 22.47 314 GLU A O 1
ATOM 2462 N N . THR A 1 316 ? -0.146 35.241 -26.267 1.00 19.21 315 THR A N 1
ATOM 2463 C CA . THR A 1 316 ? 0.639 34.664 -25.188 1.00 18.22 315 THR A CA 1
ATOM 2464 C C . THR A 1 316 ? 1.253 33.315 -25.584 1.00 17.50 315 THR A C 1
ATOM 2465 O O . THR A 1 316 ? 2.023 32.716 -24.805 1.00 17.52 315 THR A O 1
ATOM 2469 N N . ARG A 1 317 ? 0.903 32.855 -26.784 1.00 16.31 316 ARG A N 1
ATOM 2470 C CA . ARG A 1 317 ? 1.330 31.562 -27.310 1.00 15.55 316 ARG A CA 1
ATOM 2471 C C . ARG A 1 317 ? 1.016 30.453 -26.310 1.00 15.62 316 ARG A C 1
ATOM 2472 O O . ARG A 1 317 ? 1.854 29.608 -25.997 1.00 15.73 316 ARG A O 1
ATOM 2480 N N . THR A 1 318 ? -0.226 30.479 -25.833 1.00 14.87 317 THR A N 1
ATOM 2481 C CA . THR A 1 318 ? -0.726 29.480 -24.916 1.00 14.62 317 THR A CA 1
ATOM 2482 C C . THR A 1 318 ? -1.916 28.762 -25.532 1.00 13.86 317 THR A C 1
ATOM 2483 O O . THR A 1 318 ? -2.490 29.219 -26.520 1.00 13.88 317 THR A O 1
ATOM 2487 N N . GLY A 1 319 ? -2.298 27.633 -24.953 1.00 13.28 318 GLY A N 1
ATOM 2488 C CA . GLY A 1 319 ? -3.524 26.983 -25.379 1.00 13.54 318 GLY A CA 1
ATOM 2489 C C . GLY A 1 319 ? -4.190 26.258 -24.228 1.00 13.28 318 GLY A C 1
ATOM 2490 O O . GLY A 1 319 ? -3.592 26.061 -23.155 1.00 13.74 318 GLY A O 1
ATOM 2491 N N . VAL A 1 320 ? -5.439 25.872 -24.439 1.00 12.75 319 VAL A N 1
ATOM 2492 C CA . VAL A 1 320 ? -6.182 25.067 -23.473 1.00 12.38 319 VAL A CA 1
ATOM 2493 C C . VAL A 1 320 ? -6.515 23.743 -24.109 1.00 12.08 319 VAL A C 1
ATOM 2494 O O . VAL A 1 320 ? -6.993 23.700 -25.244 1.00 12.42 319 VAL A O 1
ATOM 2498 N N . VAL A 1 321 ? -6.225 22.668 -23.386 1.00 11.81 320 VAL A N 1
ATOM 2499 C CA . VAL A 1 321 ? -6.486 21.301 -23.853 1.00 12.73 320 VAL A CA 1
ATOM 2500 C C . VAL A 1 321 ? -7.563 20.678 -22.977 1.00 13.00 320 VAL A C 1
ATOM 2501 O O . VAL A 1 321 ? -7.526 20.804 -21.758 1.00 13.78 320 VAL A O 1
ATOM 2505 N N . ILE A 1 322 ? -8.553 20.049 -23.593 1.00 12.65 321 ILE A N 1
ATOM 2506 C CA . ILE A 1 322 ? -9.528 19.249 -22.848 1.00 13.57 321 ILE A CA 1
ATOM 2507 C C . ILE A 1 322 ? -8.973 17.839 -22.706 1.00 13.66 321 ILE A C 1
ATOM 2508 O O . ILE A 1 322 ? -8.513 17.262 -23.702 1.00 15.06 321 ILE A O 1
ATOM 2513 N N A VAL A 1 323 ? -9.001 17.290 -21.496 0.30 13.02 322 VAL A N 1
ATOM 2514 N N B VAL A 1 323 ? -9.008 17.295 -21.484 0.70 13.14 322 VAL A N 1
ATOM 2515 C CA A VAL A 1 323 ? -8.495 15.942 -21.288 0.30 13.14 322 VAL A CA 1
ATOM 2516 C CA B VAL A 1 323 ? -8.492 15.954 -21.201 0.70 14.17 322 VAL A CA 1
ATOM 2517 C C A VAL A 1 323 ? -9.626 15.030 -20.822 0.30 14.30 322 VAL A C 1
ATOM 2518 C C B VAL A 1 323 ? -9.649 15.040 -20.824 0.70 14.87 322 VAL A C 1
ATOM 2519 O O A VAL A 1 323 ? -10.412 15.385 -19.936 0.30 14.69 322 VAL A O 1
ATOM 2520 O O B VAL A 1 323 ? -10.477 15.413 -19.980 0.70 15.52 322 VAL A O 1
ATOM 2527 N N . ALA A 1 324 ? -9.737 13.874 -21.473 1.00 14.94 323 ALA A N 1
ATOM 2528 C CA . ALA A 1 324 ? -10.768 12.883 -21.136 1.00 15.30 323 ALA A CA 1
ATOM 2529 C C . ALA A 1 324 ? -10.102 11.624 -20.594 1.00 14.97 323 ALA A C 1
ATOM 2530 O O . ALA A 1 324 ? -8.967 11.326 -20.948 1.00 14.62 323 ALA A O 1
ATOM 2532 N N . ALA A 1 325 ? -10.808 10.885 -19.740 1.00 14.60 324 ALA A N 1
ATOM 2533 C CA . ALA A 1 325 ? -10.280 9.646 -19.182 1.00 14.63 324 ALA A CA 1
ATOM 2534 C C . ALA A 1 325 ? -11.422 8.679 -19.003 1.00 15.39 324 ALA A C 1
ATOM 2535 O O . ALA A 1 325 ? -12.457 9.052 -18.458 1.00 15.73 324 ALA A O 1
ATOM 2537 N N . LYS A 1 326 ? -11.243 7.449 -19.476 1.00 16.99 325 LYS A N 1
ATOM 2538 C CA . LYS A 1 326 ? -12.282 6.428 -19.362 1.00 18.86 325 LYS A CA 1
ATOM 2539 C C . LYS A 1 326 ? -11.660 5.102 -18.935 1.00 19.58 325 LYS A C 1
ATOM 2540 O O . LYS A 1 326 ? -10.515 4.823 -19.256 1.00 19.73 325 LYS A O 1
ATOM 2546 N N . SER A 1 327 ? -12.406 4.304 -18.177 1.00 21.07 326 SER A N 1
ATOM 2547 C CA . SER A 1 327 ? -11.860 3.066 -17.609 1.00 23.49 326 SER A CA 1
ATOM 2548 C C . SER A 1 327 ? -12.956 2.105 -17.231 1.00 26.83 326 SER A C 1
ATOM 2549 O O . SER A 1 327 ? -13.927 2.501 -16.586 1.00 27.85 326 SER A O 1
ATOM 2552 N N . GLY A 1 328 ? -12.797 0.844 -17.638 1.00 28.78 327 GLY A N 1
ATOM 2553 C CA . GLY A 1 328 ? -13.731 -0.210 -17.298 1.00 30.61 327 GLY A CA 1
ATOM 2554 C C . GLY A 1 328 ? -15.169 0.119 -17.659 1.00 31.76 327 GLY A C 1
ATOM 2555 O O . GLY A 1 328 ? -16.088 -0.252 -16.925 1.00 33.07 327 GLY A O 1
ATOM 2556 N N . GLY A 1 329 ? -15.361 0.817 -18.781 1.00 31.27 328 GLY A N 1
ATOM 2557 C CA . GLY A 1 329 ? -16.687 1.178 -19.259 1.00 31.32 328 GLY A CA 1
ATOM 2558 C C . GLY A 1 329 ? -17.255 2.443 -18.632 1.00 31.83 328 GLY A C 1
ATOM 2559 O O . GLY A 1 329 ? -18.400 2.816 -18.904 1.00 33.31 328 GLY A O 1
ATOM 2560 N N . ARG A 1 330 ? -16.446 3.107 -17.813 1.00 29.82 329 ARG A N 1
ATOM 2561 C CA . ARG A 1 330 ? -16.874 4.275 -17.055 1.00 28.26 329 ARG A CA 1
ATOM 2562 C C . ARG A 1 330 ? -16.119 5.522 -17.510 1.00 25.64 329 ARG A C 1
ATOM 2563 O O . ARG A 1 330 ? -14.950 5.444 -17.865 1.00 24.73 329 ARG A O 1
ATOM 2571 N N . LYS A 1 331 ? -16.783 6.672 -17.460 1.00 24.02 330 LYS A N 1
ATOM 2572 C CA . LYS A 1 331 ? -16.117 7.967 -17.604 1.00 23.26 330 LYS A CA 1
ATOM 2573 C C . LYS A 1 331 ? -15.498 8.357 -16.267 1.00 20.05 330 LYS A C 1
ATOM 2574 O O . LYS A 1 331 ? -16.227 8.502 -15.275 1.00 20.27 330 LYS A O 1
ATOM 2580 N N . ILE A 1 332 ? -14.173 8.569 -16.241 1.00 17.51 331 ILE A N 1
ATOM 2581 C CA . ILE A 1 332 ? -13.432 8.824 -15.008 1.00 17.15 331 ILE A CA 1
ATOM 2582 C C . ILE A 1 332 ? -13.334 10.330 -14.757 1.00 16.25 331 ILE A C 1
ATOM 2583 O O . ILE A 1 332 ? -13.442 10.801 -13.614 1.00 15.99 331 ILE A O 1
ATOM 2588 N N . PHE A 1 333 ? -13.139 11.091 -15.836 1.00 16.03 332 PHE A N 1
ATOM 2589 C CA . PHE A 1 333 ? -13.139 12.546 -15.729 1.00 16.11 332 PHE A CA 1
ATOM 2590 C C . PHE A 1 333 ? -14.449 13.117 -16.259 1.00 16.88 332 PHE A C 1
ATOM 2591 O O . PHE A 1 333 ? -14.969 12.654 -17.284 1.00 17.77 332 PHE A O 1
ATOM 2599 N N . GLY A 1 334 ? -14.961 14.130 -15.575 1.00 16.81 333 GLY A N 1
ATOM 2600 C CA . GLY A 1 334 ? -15.941 15.037 -16.149 1.00 17.24 333 GLY A CA 1
ATOM 2601 C C . GLY A 1 334 ? -15.157 16.091 -16.922 1.00 18.24 333 GLY A C 1
ATOM 2602 O O . GLY A 1 334 ? -14.168 15.764 -17.583 1.00 18.66 333 GLY A O 1
ATOM 2603 N N . LEU A 1 335 ? -15.556 17.355 -16.831 1.00 18.19 334 LEU A N 1
ATOM 2604 C CA . LEU A 1 335 ? -14.786 18.403 -17.514 1.00 18.31 334 LEU A CA 1
ATOM 2605 C C . LEU A 1 335 ? -13.393 18.532 -16.912 1.00 16.67 334 LEU A C 1
ATOM 2606 O O . LEU A 1 335 ? -13.249 18.684 -15.709 1.00 16.32 334 LEU A O 1
ATOM 2611 N N . ALA A 1 336 ? -12.376 18.479 -17.758 1.00 15.11 335 ALA A N 1
ATOM 2612 C CA . ALA A 1 336 ? -10.993 18.582 -17.303 1.00 14.00 335 ALA A CA 1
ATOM 2613 C C . ALA A 1 336 ? -10.197 19.325 -18.349 1.00 13.28 335 ALA A C 1
ATOM 2614 O O . ALA A 1 336 ? -10.333 19.055 -19.548 1.00 13.59 335 ALA A O 1
ATOM 2616 N N . THR A 1 337 ? -9.412 20.298 -17.911 1.00 13.05 336 THR A N 1
ATOM 2617 C CA . THR A 1 337 ? -8.643 21.111 -18.850 1.00 13.95 336 THR A CA 1
ATOM 2618 C C . THR A 1 337 ? -7.229 21.357 -18.352 1.00 13.25 336 THR A C 1
ATOM 2619 O O . THR A 1 337 ? -6.970 21.350 -17.144 1.00 14.00 336 THR A O 1
ATOM 2623 N N . ALA A 1 338 ? -6.329 21.614 -19.288 1.00 12.35 337 ALA A N 1
ATOM 2624 C CA . ALA A 1 338 ? -4.973 22.042 -18.970 1.00 11.85 337 ALA A CA 1
ATOM 2625 C C . ALA A 1 338 ? -4.646 23.271 -19.782 1.00 12.01 337 ALA A C 1
ATOM 2626 O O . ALA A 1 338 ? -4.878 23.299 -20.991 1.00 12.64 337 ALA A O 1
ATOM 2628 N N . THR A 1 339 ? -4.102 24.289 -19.113 1.00 11.98 338 THR A N 1
ATOM 2629 C CA . THR A 1 339 ? -3.639 25.488 -19.788 1.00 12.46 338 THR A CA 1
ATOM 2630 C C . THR A 1 339 ? -2.138 25.365 -19.905 1.00 12.59 338 THR A C 1
ATOM 2631 O O . THR A 1 339 ? -1.445 25.130 -18.918 1.00 13.14 338 THR A O 1
ATOM 2635 N N . ILE A 1 340 ? -1.627 25.545 -21.118 1.00 12.87 339 ILE A N 1
ATOM 2636 C CA . ILE A 1 340 ? -0.238 25.232 -21.433 1.00 13.19 339 ILE A CA 1
ATOM 2637 C C . ILE A 1 340 ? 0.445 26.359 -22.187 1.00 13.47 339 ILE A C 1
ATOM 2638 O O . ILE A 1 340 ? -0.133 26.911 -23.131 1.00 13.79 339 ILE A O 1
ATOM 2643 N N . ARG A 1 341 ? 1.671 26.694 -21.786 1.00 13.29 340 ARG A N 1
ATOM 2644 C CA . ARG A 1 341 ? 2.489 27.636 -22.548 1.00 13.84 340 ARG A CA 1
ATOM 2645 C C . ARG A 1 341 ? 3.275 26.880 -23.606 1.00 14.37 340 ARG A C 1
ATOM 2646 O O . ARG A 1 341 ? 3.964 25.907 -23.306 1.00 15.11 340 ARG A O 1
ATOM 2654 N N . PHE A 1 342 ? 3.199 27.362 -24.841 1.00 14.72 341 PHE A N 1
ATOM 2655 C CA . PHE A 1 342 ? 3.928 26.748 -25.938 1.00 15.07 341 PHE A CA 1
ATOM 2656 C C . PHE A 1 342 ? 5.122 27.598 -26.342 1.00 16.61 341 PHE A C 1
ATOM 2657 O O . PHE A 1 342 ? 5.250 28.767 -25.932 1.00 17.32 341 PHE A O 1
ATOM 2665 N N . SER A 1 343 ? 6.034 26.992 -27.093 1.00 17.90 342 SER A N 1
ATOM 2666 C CA . SER A 1 343 ? 7.254 27.686 -27.460 1.00 19.93 342 SER A CA 1
ATOM 2667 C C . SER A 1 343 ? 7.112 28.475 -28.752 1.00 22.53 342 SER A C 1
ATOM 2668 O O . SER A 1 343 ? 6.121 28.382 -29.494 1.00 20.93 342 SER A O 1
#

InterPro domains:
  IPR002539 MaoC-like dehydratase domain [PF01575] (221-298)
  IPR029069 HotDog domain superfamily [SSF54637] (22-151)
  IPR029069 HotDog domain superfamily [SSF54637] (204-322)
  IPR039569 FAS1-like, dehydratase domain region [PF13452] (14-141)

Radius of gyration: 19.79 Å; Cα contacts (8 Å, |Δi|>4): 770; chains: 1; bounding box: 51×50×56 Å

Nearest PDB structures (foldseek):
  4v12-assembly1_A-2  TM=9.774E-01  e=5.330E-74  Mycolicibacterium smegmatis
  5i7n-assembly1_A-2  TM=9.817E-01  e=7.799E-57  Mycobacteroides abscessus
  4rlj-assembly1_B  TM=9.854E-01  e=7.708E-16  Mycobacterium tuberculosis H37Rv
  4rv2-assembly1_B-2  TM=9.865E-01  e=2.769E-15  Mycolicibacterium smegmatis MC2 155
  4rlt-assembly1_A  TM=9.152E-01  e=2.400E-11  Mycobacterium tuberculosis H37Rv

B-factor: mean 25.15, std 13.03, range [7.04, 77.46]

Solvent-accessible surface area: 15661 Å² total; per-residue (Å²): 162,41,72,65,10,96,42,23,54,18,4,14,31,120,37,141,60,63,58,113,2,28,100,108,59,0,53,72,0,0,164,5,2,60,11,147,26,59,0,0,78,71,72,72,42,0,64,126,44,67,17,118,9,0,0,4,6,9,1,2,2,6,13,8,2,80,51,10,9,73,26,0,39,106,38,0,2,66,64,37,94,47,57,90,32,34,39,0,16,0,47,8,30,45,10,7,20,33,54,14,66,3,55,6,11,0,33,0,56,32,24,102,152,84,100,63,86,4,37,0,16,0,12,0,8,0,33,15,119,77,46,51,5,0,3,13,1,50,15,8,10,16,1,27,50,79,170,55,20,62,110,51,3,127,88,23,38,126,67,54,68,120,169,58,124,68,138,99,16,50,145,92,16,100,39,124,52,136,69,69,94,75,90,183,46,180,92,169,57,3,106,28,2,63,108,45,113,12,51,10,66,62,15,103,110,14,152,96,39,58,114,3,96,94,86,44,5,154,2,46,60,46,40,0,89,63,3,13,61,18,7,53,21,34,59,5,35,19,78,32,69,88,1,0,100,35,17,67,43,73,17,0,11,4,3,17,23,0,3,0,2,10,0,7,11,10,0,2,88,37,0,27,1,6,1,0,2,38,103,1,15,1,134,44,51,90,37,2,31,0,25,86,150,20,27,89,0,53,0,28,6,111,1,110,46,40,60,99,152,75,74,24,3,36,0,34,1,47,3,115,6,70,91,64,127,3,3,23,111,0,19,0,38,0,40,5,52

Sequence (337 aa):
DTSTLESRVGHYYQMEDTYLVGREKVREFARAVQDYHPAHWNLATAADLGHPGLIAPLTFTSAPAMACCNQRMFESVVVGYDDMYLQTEEVFEQHRPIVVEGDELSIDIELTTSSVRRIAGRDLITVVTNTFTDTAGEVVHTLHTTVVGITAEDVDPAIRPAVQQGVMMMHGINMLGVEETNAPYEKTTVRPEGELRIAQGGATRTPTSLNFDDLKVGEELPVHTARRLSRGDLVNYAGVAGDANPLHWDENIAKLAGQPDVIIAHGMLTMGLGAGFVSSSWSGDPGAITRYAVRLSQQPAVVPAEGTEIEYSGRIKSLDPETRTGVVIVVAAKSGGRKIFGLATATIRFS

Secondary structure (DSSP, 8-state):
---SGGGGTT-EEE-SS-EE--HHHHHHHHHHTT---GGGT-HHHHHHTT-SS-B--GGGGHHHHHHHTHHIIIIISTT-SEEEEEEEEEEESS--BTT-EEEEEEEEEEEEEETTEEEEEEEEEEE-TTS-EEEEEEEEEEEE-GGGS-TTHHHHHHHH-------TTHHHHTSPP----PPS--PPBP-HHHHSPP-S--GGG--TTPEEEEEEEEE-HHHHHHHHHHHT---GGGT-HHHHHHTT-SS-B--HHHHHHHHHHHHHHHHS-GGGEEEEEEEE-S--B--TT-EEEEEEEEEEEEETTTTEEEEEEEEEETTEE-EEEEEEEEE--

Foldseek 3Di:
DQPDLVSQAQFKDWFPAWDAAALVLQVLVCVLLVFVQCLSPPQVVVVVQPHPGRFHFQLLVLQVVVVVCLLVQPANRPPAPDKAWFKKKKFQLFTHHHGWIWIKMKGFHDWDQDPNKTWTKMKMFTATPVQATRMIMIIIIIGDHCVLFAVVLVVVCVVQFDDDDDPRCVVVSPDHDDGDHDDDDDGHHRNCLLPPDFPWAALVVDDAFAKQDKDKDWFALVSQVSCCVSSVPRDCLQRDQVSVVRSVHNGRFHDLSSVQSNQLSSVCVHGVGSRFFRMKMWGFDDTAHHDNVTWMKMKMWGWNDADPVSSKTKIWIWIAIPNGTTTDTIITIGHHD